Protein AF-A0A8S9YJF6-F1 (afdb_monomer_lite)

Sequence (287 aa):
MLTYANVHAGSKVLLIETCAGLLLGAVLERLGSASLGGSVIQFFHGTSPPRPEINPMAASAYDKQVSSVSLLDVVPLLTGQLILEDQSVNKLSTPIEVHGVKENDSLSHVVDATDIDLPCKVVTTEANQIAGNESDPKSHDTDEAVICARRAVRLARKRVGYEQLIGPNAVPADALIIATRFHPVDLTLLLMQFLPVGKPVVVYAQFLQPLVDLYNAIKQRGGVTHLRLTDSWFRTLQVLPNRTHPEVSMLASGGYLLTAYTVEPRPNSKQLLASGLISSTRPDNPQ

Structure (mmCIF, N/CA/C/O backbone):
data_AF-A0A8S9YJF6-F1
#
_entry.id   AF-A0A8S9YJF6-F1
#
loop_
_atom_site.group_PDB
_atom_site.id
_atom_site.type_symbol
_atom_site.label_atom_id
_atom_site.label_alt_id
_atom_site.label_comp_id
_atom_site.label_asym_id
_atom_site.label_entity_id
_atom_site.label_seq_id
_atom_site.pdbx_PDB_ins_code
_atom_site.Cartn_x
_atom_site.Cartn_y
_atom_site.Cartn_z
_atom_site.occupancy
_atom_site.B_iso_or_equiv
_atom_site.auth_seq_id
_atom_site.auth_comp_id
_atom_site.auth_asym_id
_atom_site.auth_atom_id
_atom_site.pdbx_PDB_model_num
ATOM 1 N N . MET A 1 1 ? 2.467 -1.654 -9.516 1.00 93.94 1 MET A N 1
ATOM 2 C CA . MET A 1 1 ? 2.108 -1.568 -8.083 1.00 93.94 1 MET A CA 1
ATOM 3 C C . MET A 1 1 ? 0.878 -0.687 -7.851 1.00 93.94 1 MET A C 1
ATOM 5 O O . MET A 1 1 ? -0.161 -1.246 -7.539 1.00 93.94 1 MET A O 1
ATOM 9 N N . LEU A 1 2 ? 0.939 0.634 -8.090 1.00 96.81 2 LEU A N 1
ATOM 10 C CA . LEU A 1 2 ? -0.180 1.568 -7.831 1.00 96.81 2 LEU A CA 1
ATOM 11 C C . LEU A 1 2 ? -1.506 1.180 -8.507 1.00 96.81 2 LEU A C 1
ATOM 13 O O . LEU A 1 2 ? -2.559 1.268 -7.889 1.00 96.81 2 LEU A O 1
ATOM 17 N N . THR A 1 3 ? -1.456 0.699 -9.754 1.00 96.69 3 THR A N 1
ATOM 18 C CA . THR A 1 3 ? -2.650 0.224 -10.473 1.00 96.69 3 THR A CA 1
ATOM 19 C C . THR A 1 3 ? -3.267 -1.016 -9.824 1.00 96.69 3 THR A C 1
ATOM 21 O O . THR A 1 3 ? -4.479 -1.082 -9.679 1.00 96.69 3 THR A O 1
ATOM 24 N N . TYR A 1 4 ? -2.451 -1.979 -9.377 1.00 97.50 4 TYR A N 1
ATOM 25 C CA . TYR A 1 4 ? -2.953 -3.165 -8.668 1.00 97.50 4 TYR A CA 1
ATOM 26 C C . TYR A 1 4 ? -3.555 -2.819 -7.304 1.00 97.50 4 TYR A C 1
ATOM 28 O O . TYR A 1 4 ? -4.475 -3.490 -6.857 1.00 97.50 4 TYR A O 1
ATOM 36 N N . ALA A 1 5 ? -3.054 -1.761 -6.666 1.00 97.81 5 ALA A N 1
ATOM 37 C CA . ALA A 1 5 ? -3.595 -1.229 -5.423 1.00 97.81 5 ALA A CA 1
ATOM 38 C C . ALA A 1 5 ? -4.807 -0.309 -5.647 1.00 97.81 5 ALA A C 1
ATOM 40 O O . ALA A 1 5 ? -5.326 0.236 -4.684 1.00 97.81 5 ALA A O 1
ATOM 41 N N . ASN A 1 6 ? -5.253 -0.119 -6.896 1.00 97.25 6 ASN A N 1
ATOM 42 C CA . ASN A 1 6 ? -6.346 0.784 -7.252 1.00 97.25 6 ASN A CA 1
ATOM 43 C C . ASN A 1 6 ? -6.188 2.195 -6.644 1.00 97.25 6 ASN A C 1
ATOM 45 O O . ASN A 1 6 ? -7.152 2.784 -6.166 1.00 97.25 6 ASN A O 1
ATOM 49 N N . VAL A 1 7 ? -4.967 2.741 -6.629 1.00 97.50 7 VAL A N 1
ATOM 50 C CA . VAL A 1 7 ? -4.742 4.096 -6.102 1.00 97.50 7 VAL A CA 1
ATOM 51 C C . VAL A 1 7 ? -5.325 5.117 -7.079 1.00 97.50 7 VAL A C 1
ATOM 53 O O . VAL A 1 7 ? -4.911 5.183 -8.243 1.00 97.50 7 VAL A O 1
ATOM 56 N N . HIS A 1 8 ? -6.260 5.925 -6.585 1.00 95.25 8 HIS A N 1
ATOM 57 C CA . HIS A 1 8 ? -6.931 7.002 -7.313 1.00 95.25 8 HIS A CA 1
ATOM 58 C C . HIS A 1 8 ? -7.177 8.213 -6.403 1.00 95.25 8 HIS A C 1
ATOM 60 O O . HIS A 1 8 ? -7.017 8.136 -5.183 1.00 95.25 8 HIS A O 1
ATOM 66 N N . ALA A 1 9 ? -7.594 9.337 -6.985 1.00 94.94 9 ALA A N 1
ATOM 67 C CA . ALA A 1 9 ? -7.956 10.524 -6.219 1.00 94.94 9 ALA A CA 1
ATOM 68 C C . ALA A 1 9 ? -9.026 10.217 -5.159 1.00 94.94 9 ALA A C 1
ATOM 70 O O . ALA A 1 9 ? -9.980 9.488 -5.433 1.00 94.94 9 ALA A O 1
ATOM 71 N N . GLY A 1 10 ? -8.849 10.750 -3.950 1.00 92.19 10 GLY A N 1
ATOM 72 C CA . GLY A 1 10 ? -9.752 10.499 -2.822 1.00 92.19 10 GLY A CA 1
ATOM 73 C C . GLY A 1 10 ? -9.552 9.163 -2.099 1.00 92.19 10 GLY A C 1
ATOM 74 O O . GLY A 1 10 ? -10.180 8.953 -1.069 1.00 92.19 10 GLY A O 1
ATOM 75 N N . SER A 1 11 ? -8.681 8.270 -2.590 1.00 95.50 11 SER A N 1
ATOM 76 C CA . SER A 1 11 ? -8.430 6.991 -1.910 1.00 95.50 11 SER A CA 1
ATOM 77 C C . SER A 1 11 ? -7.609 7.160 -0.630 1.00 95.50 11 SER A C 1
ATOM 79 O O . SER A 1 11 ? -6.762 8.055 -0.522 1.00 95.50 11 SER A O 1
ATOM 81 N N . LYS A 1 12 ? -7.847 6.273 0.340 1.00 97.25 12 LYS A N 1
ATOM 82 C CA . LYS A 1 12 ? -7.045 6.168 1.561 1.00 97.25 12 LYS A CA 1
ATOM 83 C C . LYS A 1 12 ? -6.130 4.953 1.514 1.00 97.25 12 LYS A C 1
ATOM 85 O O . LYS A 1 12 ? -6.594 3.816 1.494 1.00 97.25 12 LYS A O 1
ATOM 90 N N . VAL A 1 13 ? -4.820 5.174 1.530 1.00 98.25 13 VAL A N 1
ATOM 91 C CA . VAL A 1 13 ? -3.829 4.108 1.319 1.00 98.25 13 VAL A CA 1
ATOM 92 C C . VAL A 1 13 ? -3.060 3.816 2.604 1.00 98.25 13 VAL A C 1
ATOM 94 O O . VAL A 1 13 ? -2.480 4.713 3.211 1.00 98.25 13 VAL A O 1
ATOM 97 N N . LEU A 1 14 ? -3.010 2.547 3.005 1.00 98.44 14 LEU A N 1
ATOM 98 C CA . LEU A 1 14 ? -2.066 2.058 4.007 1.00 98.44 14 LEU A CA 1
ATOM 99 C C . LEU A 1 14 ? -0.744 1.762 3.310 1.00 98.44 14 LEU A C 1
ATOM 101 O O . LEU A 1 14 ? -0.694 0.934 2.398 1.00 98.44 14 LEU A O 1
ATOM 105 N N . LEU A 1 15 ? 0.324 2.430 3.728 1.00 97.44 15 LEU A N 1
ATOM 106 C CA . LEU A 1 15 ? 1.627 2.323 3.092 1.00 97.44 15 LEU A CA 1
ATOM 107 C C . LEU A 1 15 ? 2.697 1.994 4.120 1.00 97.44 15 LEU A C 1
ATOM 109 O O . LEU A 1 15 ? 2.840 2.680 5.126 1.00 97.44 15 LEU A O 1
ATOM 113 N N . ILE A 1 16 ? 3.519 1.003 3.810 1.00 96.38 16 ILE A N 1
ATOM 114 C CA . ILE A 1 16 ? 4.820 0.835 4.443 1.00 96.38 16 ILE A CA 1
ATOM 115 C C . ILE A 1 16 ? 5.886 0.688 3.370 1.00 96.38 16 ILE A C 1
ATOM 117 O O . ILE A 1 16 ? 5.761 -0.110 2.439 1.00 96.38 16 ILE A O 1
ATOM 121 N N . GLU A 1 17 ? 6.963 1.449 3.516 1.00 93.94 17 GLU A N 1
ATOM 122 C CA . GLU A 1 17 ? 8.087 1.378 2.600 1.00 93.94 17 GLU A CA 1
ATOM 123 C C . GLU A 1 17 ? 9.431 1.570 3.301 1.00 93.94 17 GLU A C 1
ATOM 125 O O . GLU A 1 17 ? 9.536 2.220 4.339 1.00 93.94 17 GLU A O 1
ATOM 130 N N . THR A 1 18 ? 10.480 1.042 2.677 1.00 93.69 18 THR A N 1
ATOM 131 C CA . THR A 1 18 ? 11.880 1.342 3.011 1.00 93.69 18 THR A CA 1
ATOM 132 C C . THR A 1 18 ? 12.622 1.937 1.807 1.00 93.69 18 THR A C 1
ATOM 134 O O . THR A 1 18 ? 13.829 1.747 1.660 1.00 93.69 18 THR A O 1
ATOM 137 N N . CYS A 1 19 ? 11.895 2.618 0.913 1.00 90.31 19 CYS A N 1
ATOM 138 C CA . CYS A 1 19 ? 12.395 3.188 -0.346 1.00 90.31 19 CYS A CA 1
ATOM 139 C C . CYS A 1 19 ? 12.642 4.704 -0.252 1.00 90.31 19 CYS A C 1
ATOM 141 O O . CYS A 1 19 ? 12.548 5.408 -1.253 1.00 90.31 19 CYS A O 1
ATOM 143 N N . ALA A 1 20 ? 12.940 5.206 0.953 1.00 88.25 20 ALA A N 1
ATOM 144 C CA . ALA A 1 20 ? 13.227 6.620 1.219 1.00 88.25 20 ALA A CA 1
ATOM 145 C C . ALA A 1 20 ? 12.131 7.593 0.737 1.00 88.25 20 ALA A C 1
ATOM 147 O O . ALA A 1 20 ? 12.420 8.724 0.362 1.00 88.25 20 ALA A O 1
ATOM 148 N N . GLY A 1 21 ? 10.866 7.159 0.753 1.00 88.12 21 GLY A N 1
ATOM 149 C CA . GLY A 1 21 ? 9.736 8.012 0.397 1.00 88.12 21 GLY A CA 1
ATOM 150 C C . GLY A 1 21 ? 9.395 8.043 -1.097 1.00 88.12 21 GLY A C 1
ATOM 151 O O . GLY A 1 21 ? 8.466 8.748 -1.488 1.00 88.12 21 GLY A O 1
ATOM 152 N N . LEU A 1 22 ? 10.114 7.292 -1.941 1.00 89.50 22 LEU A N 1
ATOM 153 C CA . LEU A 1 22 ? 9.838 7.217 -3.378 1.00 89.50 22 LEU A CA 1
ATOM 154 C C . LEU A 1 22 ? 8.420 6.702 -3.653 1.00 89.50 22 LEU A C 1
ATOM 156 O O . LEU A 1 22 ? 7.716 7.237 -4.511 1.00 89.50 22 LEU A O 1
ATOM 160 N N . LEU A 1 23 ? 7.989 5.668 -2.924 1.00 92.38 23 LEU A N 1
ATOM 161 C CA . LEU A 1 23 ? 6.667 5.091 -3.126 1.00 92.38 23 LEU A CA 1
ATOM 162 C C . LEU A 1 23 ? 5.579 6.001 -2.556 1.00 92.38 23 LEU A C 1
ATOM 164 O O . LEU A 1 23 ? 4.544 6.160 -3.197 1.00 92.38 23 LEU A O 1
ATOM 168 N N . LEU A 1 24 ? 5.824 6.649 -1.414 1.00 93.25 24 LEU A N 1
ATOM 169 C CA . LEU A 1 24 ? 4.931 7.667 -0.871 1.00 93.25 24 LEU A CA 1
ATOM 170 C C . LEU A 1 24 ? 4.744 8.829 -1.848 1.00 93.25 24 LEU A C 1
ATOM 172 O O . LEU A 1 24 ? 3.607 9.210 -2.105 1.00 93.25 24 LEU A O 1
ATOM 176 N N . GLY A 1 25 ? 5.825 9.347 -2.435 1.00 91.56 25 GLY A N 1
ATOM 177 C CA . GLY A 1 25 ? 5.755 10.384 -3.465 1.00 91.56 25 GLY A CA 1
ATOM 178 C C . GLY A 1 25 ? 4.887 9.953 -4.648 1.00 91.56 25 GLY A C 1
ATOM 179 O O . GLY A 1 25 ? 3.955 10.663 -5.015 1.00 91.56 25 GLY A O 1
ATOM 180 N N . ALA A 1 26 ? 5.105 8.743 -5.172 1.00 92.06 26 ALA A N 1
ATOM 181 C CA . ALA A 1 26 ? 4.314 8.205 -6.280 1.00 92.06 26 ALA A CA 1
ATOM 182 C C . ALA A 1 26 ? 2.828 7.984 -5.921 1.00 92.06 26 ALA A C 1
ATOM 184 O O . ALA A 1 26 ? 1.947 8.150 -6.769 1.00 92.06 26 ALA A O 1
ATOM 185 N N . VAL A 1 27 ? 2.526 7.610 -4.670 1.00 94.62 27 VAL A N 1
ATOM 186 C CA . VAL A 1 27 ? 1.146 7.530 -4.164 1.00 94.62 27 VAL A CA 1
ATOM 187 C C . VAL A 1 27 ? 0.530 8.926 -4.096 1.00 94.62 27 VAL A C 1
ATOM 189 O O . VAL A 1 27 ? -0.555 9.115 -4.636 1.00 94.62 27 VAL A O 1
ATOM 192 N N . LEU A 1 28 ? 1.213 9.907 -3.499 1.00 92.81 28 LEU A N 1
ATOM 193 C CA . LEU A 1 28 ? 0.723 11.286 -3.378 1.00 92.81 28 LEU A CA 1
ATOM 194 C C . LEU A 1 28 ? 0.466 11.925 -4.749 1.00 92.81 28 LEU A C 1
ATOM 196 O O . LEU A 1 28 ? -0.594 12.510 -4.959 1.00 92.81 28 LEU A O 1
ATOM 200 N N . GLU A 1 29 ? 1.370 11.735 -5.714 1.00 90.62 29 GLU A N 1
ATOM 201 C CA . GLU A 1 29 ? 1.161 12.175 -7.100 1.00 90.62 29 GLU A CA 1
ATOM 202 C C . GLU A 1 29 ? -0.111 11.572 -7.711 1.00 90.62 29 GLU A C 1
ATOM 204 O O . GLU A 1 29 ? -0.832 12.248 -8.445 1.00 90.62 29 GLU A O 1
ATOM 209 N N . ARG A 1 30 ? -0.427 10.310 -7.387 1.00 93.06 30 ARG A N 1
ATOM 210 C CA . ARG A 1 30 ? -1.640 9.637 -7.868 1.00 93.06 30 ARG A CA 1
ATOM 211 C C . ARG A 1 30 ? -2.910 10.069 -7.130 1.00 93.06 30 ARG A C 1
ATOM 213 O O . ARG A 1 30 ? -3.977 10.073 -7.744 1.00 93.06 30 ARG A O 1
ATOM 220 N N . LEU A 1 31 ? -2.815 10.404 -5.842 1.00 93.06 31 LEU A N 1
ATOM 221 C CA . LEU A 1 31 ? -3.931 10.939 -5.053 1.00 93.06 31 LEU A CA 1
ATOM 222 C C . LEU A 1 31 ? -4.326 12.349 -5.511 1.00 93.06 31 LEU A C 1
ATOM 224 O O . LEU A 1 31 ? -5.499 12.716 -5.420 1.00 93.06 31 LEU A O 1
ATOM 228 N N . GLY A 1 32 ? -3.365 13.118 -6.027 1.00 89.56 32 GLY A N 1
ATOM 229 C CA . GLY A 1 32 ? -3.579 14.486 -6.479 1.00 89.56 32 GLY A CA 1
ATOM 230 C C . GLY A 1 32 ? -3.790 15.457 -5.315 1.00 89.56 32 GLY A C 1
ATOM 231 O O . GLY A 1 32 ? -3.261 15.268 -4.223 1.00 89.56 32 GLY A O 1
ATOM 232 N N . SER A 1 33 ? -4.558 16.523 -5.556 1.00 88.62 33 SER A N 1
ATOM 233 C CA . SER A 1 33 ? -4.793 17.588 -4.570 1.00 88.62 33 SER A CA 1
ATOM 234 C C . SER A 1 33 ? -5.443 17.072 -3.282 1.00 88.62 33 SER A C 1
ATOM 236 O O . SER A 1 33 ? -6.427 16.329 -3.327 1.00 88.62 33 SER A O 1
ATOM 238 N N . ALA A 1 34 ? -4.983 17.583 -2.136 1.00 88.06 34 ALA A N 1
ATOM 239 C CA . ALA A 1 34 ? -5.580 17.333 -0.822 1.00 88.06 34 ALA A CA 1
ATOM 240 C C . ALA A 1 34 ? -7.081 17.669 -0.753 1.00 88.06 34 ALA A C 1
ATOM 242 O O . ALA A 1 34 ? -7.818 17.047 0.007 1.00 88.06 34 ALA A O 1
ATOM 243 N N . SER A 1 35 ? -7.565 18.595 -1.590 1.00 90.62 35 SER A N 1
ATOM 244 C CA . SER A 1 35 ? -8.989 18.950 -1.672 1.00 90.62 35 SER A CA 1
ATOM 245 C C . SER A 1 35 ? -9.895 17.796 -2.119 1.00 90.62 35 SER A C 1
ATOM 247 O O . SER A 1 35 ? -11.106 17.880 -1.952 1.00 90.62 35 SER A O 1
ATOM 249 N N . LEU A 1 36 ? -9.331 16.732 -2.700 1.00 90.81 36 LEU A N 1
ATOM 250 C CA . LEU A 1 36 ? -10.066 15.535 -3.118 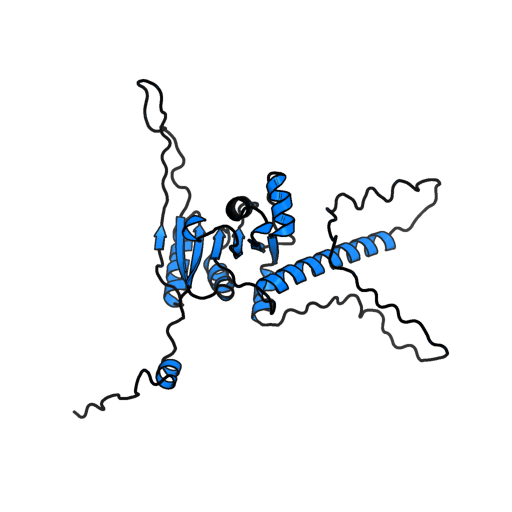1.00 90.81 36 LEU A CA 1
ATOM 251 C C . LEU A 1 36 ? -10.237 14.517 -1.977 1.00 90.81 36 LEU A C 1
ATOM 253 O O . LEU A 1 36 ? -10.864 13.484 -2.184 1.00 90.81 36 LEU A O 1
ATOM 257 N N . GLY A 1 37 ? -9.674 14.780 -0.790 1.00 91.38 37 GLY A N 1
ATOM 258 C CA . GLY A 1 37 ? -9.837 13.940 0.402 1.00 91.38 37 GLY A CA 1
ATOM 259 C C . GLY A 1 37 ? -8.958 12.684 0.450 1.00 91.38 37 GLY A C 1
ATOM 260 O O . GLY A 1 37 ? -9.102 11.875 1.363 1.00 91.38 37 GLY A O 1
ATOM 261 N N . GLY A 1 38 ? -8.041 12.505 -0.507 1.00 95.00 38 GLY A N 1
ATOM 262 C CA . GLY A 1 38 ? -7.116 11.368 -0.511 1.00 95.00 38 GLY A CA 1
ATOM 263 C C . GLY A 1 38 ? -6.089 11.480 0.613 1.00 95.00 38 GLY A C 1
ATOM 264 O O . GLY A 1 38 ? -5.579 12.572 0.867 1.00 95.00 38 GLY A O 1
ATOM 265 N N . SER A 1 39 ? -5.765 10.364 1.264 1.00 96.44 39 SER A N 1
ATOM 266 C CA . SER A 1 39 ? -4.832 10.334 2.399 1.00 96.44 39 SER A CA 1
ATOM 267 C C . SER A 1 39 ? -3.983 9.063 2.433 1.00 96.44 39 SER A C 1
ATOM 269 O O . SER A 1 39 ? -4.312 8.046 1.820 1.00 96.44 39 SER A O 1
ATOM 271 N N . VAL A 1 40 ? -2.867 9.114 3.159 1.00 96.81 40 VAL A N 1
ATOM 272 C CA . VAL A 1 40 ? -1.952 7.986 3.342 1.00 96.81 40 VAL A CA 1
ATOM 273 C C . VAL A 1 40 ? -1.669 7.790 4.825 1.00 96.81 40 VAL A C 1
ATOM 275 O O . VAL A 1 40 ? -1.241 8.721 5.507 1.00 96.81 40 VAL A O 1
ATOM 278 N N . ILE A 1 41 ? -1.850 6.563 5.314 1.00 97.25 41 ILE A N 1
ATOM 279 C CA . ILE A 1 41 ? -1.290 6.147 6.601 1.00 97.25 41 ILE A CA 1
ATOM 280 C C . ILE A 1 41 ? 0.070 5.516 6.333 1.00 97.25 41 ILE A C 1
ATOM 282 O O . ILE A 1 41 ? 0.154 4.405 5.806 1.00 97.25 41 ILE A O 1
ATOM 286 N N . GLN A 1 42 ? 1.135 6.234 6.676 1.00 96.00 42 GLN A N 1
ATOM 287 C CA . GLN A 1 42 ? 2.503 5.761 6.517 1.00 96.00 42 GLN A CA 1
ATOM 288 C C . GLN A 1 42 ? 2.947 5.030 7.785 1.00 96.00 42 GLN A C 1
ATOM 290 O O . GLN A 1 42 ? 3.235 5.652 8.811 1.00 96.00 42 GLN A O 1
ATOM 295 N N . PHE A 1 43 ? 3.065 3.710 7.706 1.00 96.31 43 PHE A N 1
ATOM 296 C CA . PHE A 1 43 ? 3.743 2.939 8.735 1.00 96.31 43 PHE A CA 1
ATOM 297 C C . PHE A 1 43 ? 5.253 3.074 8.567 1.00 96.31 43 PHE A C 1
ATOM 299 O O . PHE A 1 43 ? 5.782 2.956 7.460 1.00 96.31 43 PHE A O 1
ATOM 306 N N . PHE A 1 44 ? 5.960 3.306 9.667 1.00 94.06 44 PHE A N 1
ATOM 307 C CA . PHE A 1 44 ? 7.413 3.433 9.650 1.00 94.06 44 PHE A CA 1
ATOM 308 C C . PHE A 1 44 ? 8.061 2.663 10.796 1.00 94.06 44 PHE A C 1
ATOM 310 O O . PHE A 1 44 ? 7.456 2.404 11.836 1.00 94.06 44 PHE A O 1
ATOM 317 N N . HIS A 1 45 ? 9.324 2.306 10.594 1.00 91.69 45 HIS A N 1
ATOM 318 C CA . HIS A 1 45 ? 10.193 1.774 11.634 1.00 91.69 45 HIS A CA 1
ATOM 319 C C . HIS A 1 45 ? 11.199 2.850 12.060 1.00 91.69 45 HIS A C 1
ATOM 321 O O . HIS A 1 45 ? 11.596 3.692 11.256 1.00 91.69 45 HIS A O 1
ATOM 327 N N . GLY A 1 46 ? 11.649 2.801 13.313 1.00 88.00 46 GLY A N 1
ATOM 328 C CA . GLY A 1 46 ? 12.614 3.757 13.858 1.00 88.00 46 GLY A CA 1
ATOM 329 C C . GLY A 1 46 ? 11.964 4.936 14.583 1.00 88.00 46 GLY A C 1
ATOM 330 O O . GLY A 1 46 ? 10.826 4.861 15.039 1.00 88.00 46 GLY A O 1
ATOM 331 N N . THR A 1 47 ? 12.725 6.016 14.752 1.00 83.19 47 THR A N 1
ATOM 332 C CA . THR A 1 47 ? 12.353 7.152 15.613 1.00 83.19 47 THR A CA 1
ATOM 333 C C . THR A 1 47 ? 11.484 8.194 14.911 1.00 83.19 47 THR A C 1
ATOM 335 O O . THR A 1 47 ? 10.761 8.939 15.574 1.00 83.19 47 THR A O 1
ATOM 338 N N . SER A 1 48 ? 11.534 8.244 13.581 1.00 84.38 48 SER A N 1
ATOM 339 C CA . SER A 1 48 ? 10.791 9.193 12.753 1.00 84.38 48 SER A CA 1
ATOM 340 C C . SER A 1 48 ? 10.460 8.586 11.388 1.00 84.38 48 SER A C 1
ATOM 342 O O . SER A 1 48 ? 11.267 7.804 10.879 1.00 84.38 48 SER A O 1
ATOM 344 N N . PRO A 1 49 ? 9.333 8.970 10.761 1.00 85.19 49 PRO A N 1
ATOM 345 C CA . PRO A 1 49 ? 9.032 8.554 9.398 1.00 85.19 49 PRO A CA 1
ATOM 346 C C . PRO A 1 49 ? 10.109 9.065 8.428 1.00 85.19 49 PRO A C 1
ATOM 348 O O . PRO A 1 49 ? 10.609 10.184 8.607 1.00 85.19 49 PRO A O 1
ATOM 351 N N . PRO A 1 50 ? 10.479 8.276 7.403 1.00 77.69 50 PRO A N 1
ATOM 352 C CA . PRO A 1 50 ? 11.372 8.749 6.360 1.00 77.69 50 PRO A CA 1
ATOM 353 C C . PRO A 1 50 ? 10.684 9.896 5.619 1.00 77.69 50 PRO A C 1
ATOM 355 O O . PRO A 1 50 ? 9.585 9.730 5.089 1.00 77.69 50 PRO A O 1
ATOM 358 N N . ARG A 1 51 ? 11.331 11.064 5.604 1.00 71.31 51 ARG A N 1
ATOM 359 C CA . ARG A 1 51 ? 10.881 12.194 4.793 1.00 71.31 51 ARG A CA 1
ATOM 360 C C . ARG A 1 51 ? 11.329 11.944 3.359 1.00 71.31 51 ARG A C 1
ATOM 362 O O . ARG A 1 51 ? 12.536 11.802 3.159 1.00 71.31 51 ARG A O 1
ATOM 369 N N . PRO A 1 52 ? 10.413 11.882 2.384 1.00 67.19 52 PRO A N 1
ATOM 370 C CA . PRO A 1 52 ? 10.835 11.815 1.001 1.00 67.19 52 PRO A CA 1
ATOM 371 C C . PRO A 1 52 ? 11.579 13.107 0.656 1.00 67.19 52 PRO A C 1
ATOM 373 O O . PRO A 1 52 ? 11.219 14.190 1.125 1.00 67.19 52 PRO A O 1
ATOM 376 N N . GLU A 1 53 ? 12.607 13.012 -0.177 1.00 67.25 53 GLU A N 1
ATOM 377 C CA . GLU A 1 53 ? 13.104 14.176 -0.910 1.00 67.25 53 GLU A CA 1
ATOM 378 C C . GLU A 1 53 ? 12.083 14.479 -2.013 1.00 67.25 53 GLU A C 1
ATOM 380 O O . GLU A 1 53 ? 12.219 14.048 -3.155 1.00 67.25 53 GLU A O 1
ATOM 385 N N . ILE A 1 54 ? 10.975 15.124 -1.635 1.00 67.00 54 ILE A N 1
ATOM 386 C CA . ILE A 1 54 ? 9.872 15.434 -2.548 1.00 67.00 54 ILE A CA 1
ATOM 387 C C . ILE A 1 54 ? 10.065 16.806 -3.182 1.00 67.00 54 ILE A C 1
ATOM 389 O O . ILE A 1 54 ? 10.563 17.744 -2.558 1.00 67.00 54 ILE A O 1
ATOM 393 N N . ASN A 1 55 ? 9.596 16.936 -4.423 1.00 66.56 55 ASN A N 1
ATOM 394 C CA . ASN A 1 55 ? 9.361 18.229 -5.057 1.00 66.56 55 ASN A CA 1
ATOM 395 C C . ASN A 1 55 ? 8.534 19.130 -4.103 1.00 66.56 55 ASN A C 1
ATOM 397 O O . ASN A 1 55 ? 7.599 18.621 -3.476 1.00 66.56 55 ASN A O 1
ATOM 401 N N . PRO A 1 56 ? 8.821 20.445 -4.002 1.00 70.44 56 PRO A N 1
ATOM 402 C CA . PRO A 1 56 ? 8.056 21.397 -3.188 1.00 70.44 56 PRO A CA 1
ATOM 403 C C . PRO A 1 56 ? 6.528 21.257 -3.274 1.00 70.44 56 PRO A C 1
ATOM 405 O O . PRO A 1 56 ? 5.835 21.390 -2.267 1.00 70.44 56 PRO A O 1
ATOM 408 N N . MET A 1 57 ? 5.994 20.929 -4.455 1.00 65.44 57 MET A N 1
ATOM 409 C CA . MET A 1 57 ? 4.560 20.694 -4.641 1.00 65.44 57 MET A CA 1
ATOM 410 C C . MET A 1 57 ? 4.050 19.523 -3.786 1.00 65.44 57 MET A C 1
ATOM 412 O O . MET A 1 57 ? 3.031 19.640 -3.106 1.00 65.44 57 MET A O 1
ATOM 416 N N . ALA A 1 58 ? 4.788 18.416 -3.762 1.00 70.06 58 ALA A N 1
ATOM 417 C CA . ALA A 1 58 ? 4.436 17.227 -3.000 1.00 70.06 58 ALA A CA 1
ATOM 418 C C . ALA A 1 58 ? 4.739 17.368 -1.496 1.00 70.06 58 ALA A C 1
ATOM 420 O O . ALA A 1 58 ? 4.102 16.693 -0.691 1.00 70.06 58 ALA A O 1
ATOM 421 N N . ALA A 1 59 ? 5.628 18.284 -1.092 1.00 76.88 59 ALA A N 1
ATOM 422 C CA . ALA A 1 59 ? 5.825 18.620 0.321 1.00 76.88 59 ALA A CA 1
ATOM 423 C C . ALA A 1 59 ? 4.543 19.202 0.949 1.00 76.88 59 ALA A C 1
ATOM 425 O O . ALA A 1 59 ? 4.120 18.754 2.009 1.00 76.88 59 ALA A O 1
ATOM 426 N N . SER A 1 60 ? 3.857 20.112 0.246 1.00 79.56 60 SER A N 1
ATOM 427 C CA . SER A 1 60 ? 2.579 20.672 0.724 1.00 79.56 60 SER A CA 1
ATOM 428 C C . SER A 1 60 ? 1.452 19.632 0.824 1.00 79.56 60 SER A C 1
ATOM 430 O O . SER A 1 60 ? 0.571 19.733 1.678 1.00 79.56 60 SER A O 1
ATOM 432 N N . ALA A 1 61 ? 1.484 18.624 -0.053 1.00 83.44 61 ALA A N 1
ATOM 433 C CA . ALA A 1 61 ? 0.574 17.485 -0.026 1.00 83.44 61 ALA A CA 1
ATOM 434 C C . ALA A 1 61 ? 0.888 16.553 1.152 1.00 83.44 61 ALA A C 1
ATOM 436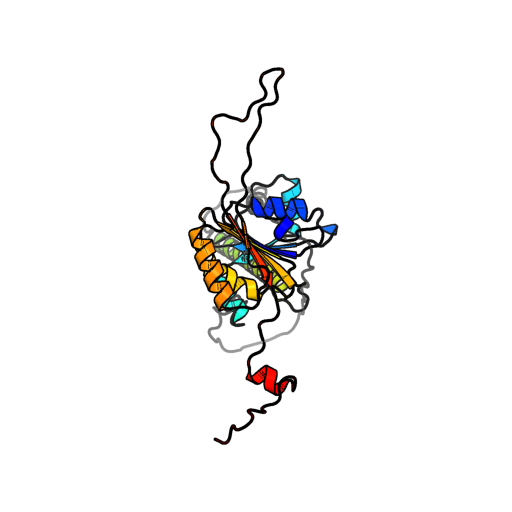 O O . ALA A 1 61 ? -0.030 16.088 1.825 1.00 83.44 61 ALA A O 1
ATOM 437 N N . TYR A 1 62 ? 2.175 16.328 1.437 1.00 86.12 62 TYR A N 1
ATOM 438 C CA . TYR A 1 62 ? 2.627 15.482 2.537 1.00 86.12 62 TYR A CA 1
ATOM 439 C C . TYR A 1 62 ? 2.034 15.935 3.874 1.00 86.12 62 TYR A C 1
ATOM 441 O O . TYR A 1 62 ? 1.392 15.135 4.550 1.00 86.12 62 TYR A O 1
ATOM 449 N N . ASP A 1 63 ? 2.170 17.218 4.216 1.00 86.19 63 ASP A N 1
ATOM 450 C CA . ASP A 1 63 ? 1.729 17.731 5.520 1.00 86.19 63 ASP A CA 1
ATOM 451 C C . ASP A 1 63 ? 0.206 17.631 5.721 1.00 86.19 63 ASP A C 1
ATOM 453 O O . ASP A 1 63 ? -0.269 17.479 6.845 1.00 86.19 63 ASP A O 1
ATOM 457 N N . LYS A 1 64 ? -0.571 17.657 4.631 1.00 89.88 64 LYS A N 1
ATOM 458 C CA . LYS A 1 64 ? -2.042 17.608 4.674 1.00 89.88 64 LYS A CA 1
ATOM 459 C C . LYS A 1 64 ? -2.619 16.201 4.554 1.00 89.88 64 LYS A C 1
ATOM 461 O O . LYS A 1 64 ? -3.699 15.942 5.074 1.00 89.88 64 LYS A O 1
ATOM 466 N N . GLN A 1 65 ? -1.953 15.314 3.818 1.00 93.25 65 GLN A N 1
ATOM 467 C CA . GLN A 1 65 ? -2.512 14.019 3.418 1.00 93.25 65 GLN A CA 1
ATOM 468 C C . GLN A 1 65 ? -1.843 12.835 4.114 1.00 93.25 65 GLN A C 1
ATOM 470 O O . GLN A 1 65 ? -2.402 11.738 4.087 1.00 93.25 65 GLN A O 1
ATOM 475 N N . VAL A 1 66 ? -0.667 13.014 4.725 1.00 94.12 66 VAL A N 1
ATOM 476 C CA . VAL A 1 66 ? 0.105 11.913 5.314 1.00 94.12 66 VAL A CA 1
ATOM 477 C C . VAL A 1 66 ? -0.001 11.929 6.828 1.00 94.12 66 VAL A C 1
ATOM 479 O O . VAL A 1 66 ? 0.370 12.884 7.500 1.00 94.12 66 VAL A O 1
ATOM 482 N N . SER A 1 67 ? -0.455 10.810 7.378 1.00 94.75 67 SER A N 1
ATOM 483 C CA . SER A 1 67 ? -0.429 10.541 8.810 1.00 94.75 67 SER A CA 1
ATOM 484 C C . SER A 1 67 ? 0.496 9.364 9.087 1.00 94.75 67 SER A C 1
ATOM 486 O O . SER A 1 67 ? 0.356 8.300 8.488 1.00 94.75 67 SER A O 1
ATOM 488 N N . SER A 1 68 ? 1.463 9.537 9.984 1.00 94.12 68 SER A N 1
ATOM 489 C CA . SER A 1 68 ? 2.477 8.511 10.245 1.00 94.12 68 SER A CA 1
ATOM 490 C C . SER A 1 68 ? 2.170 7.713 11.513 1.00 94.12 68 SER A C 1
ATOM 492 O O . SER A 1 68 ? 1.860 8.288 12.555 1.00 94.12 68 SER A O 1
ATOM 494 N N . VAL A 1 69 ? 2.335 6.392 11.450 1.00 95.25 69 VAL A N 1
ATOM 495 C CA . VAL A 1 69 ? 2.150 5.463 12.576 1.00 95.25 69 VAL A CA 1
ATOM 496 C C . VAL A 1 69 ? 3.412 4.617 12.738 1.00 95.25 69 VAL A C 1
ATOM 498 O O . VAL A 1 69 ? 3.900 4.022 11.779 1.00 95.25 69 VAL A O 1
ATOM 501 N N . SER A 1 70 ? 3.978 4.557 13.944 1.00 94.06 70 SER A N 1
ATOM 502 C CA . SER A 1 70 ? 5.128 3.678 14.184 1.00 94.06 70 SER A CA 1
ATOM 503 C C . SER A 1 70 ? 4.674 2.223 14.199 1.00 94.06 70 SER A C 1
ATOM 505 O O . SER A 1 70 ? 3.672 1.891 14.830 1.00 94.06 70 SER A O 1
ATOM 507 N N . LEU A 1 71 ? 5.448 1.332 13.580 1.00 93.25 71 LEU A N 1
ATOM 508 C CA . LEU A 1 71 ? 5.200 -0.109 13.645 1.00 93.25 71 LEU A CA 1
ATOM 509 C C . LEU A 1 71 ? 5.174 -0.651 15.080 1.00 93.25 71 LEU A C 1
ATOM 511 O O . LEU A 1 71 ? 4.437 -1.593 15.356 1.00 93.25 71 LEU A O 1
ATOM 515 N N . LEU A 1 72 ? 5.939 -0.046 15.996 1.00 91.62 72 LEU A N 1
ATOM 516 C CA . LEU A 1 72 ? 5.950 -0.438 17.411 1.00 91.62 72 LEU A CA 1
ATOM 517 C C . LEU A 1 72 ? 4.601 -0.202 18.093 1.00 91.62 72 LEU A C 1
ATOM 519 O O . LEU A 1 72 ? 4.257 -0.910 19.035 1.00 91.62 72 LEU A O 1
ATOM 523 N N . ASP A 1 73 ? 3.836 0.769 17.601 1.00 91.62 73 ASP A N 1
ATOM 524 C CA . ASP A 1 73 ? 2.545 1.132 18.168 1.00 91.62 73 ASP A CA 1
ATOM 525 C C . ASP A 1 73 ? 1.409 0.255 17.589 1.00 91.62 73 ASP A C 1
ATOM 527 O O . ASP A 1 73 ? 0.335 0.182 18.176 1.00 91.62 73 ASP A O 1
ATOM 531 N N . VAL A 1 74 ? 1.637 -0.489 16.493 1.00 92.31 74 VAL A N 1
ATOM 532 C CA . VAL A 1 74 ? 0.594 -1.276 15.800 1.00 92.31 74 VAL A CA 1
ATOM 533 C C . VAL A 1 74 ? 0.019 -2.407 16.655 1.00 92.31 74 VAL A C 1
ATOM 535 O O . VAL A 1 74 ? -1.198 -2.569 16.709 1.00 92.31 74 VAL A O 1
ATOM 538 N N . VAL A 1 75 ? 0.865 -3.199 17.320 1.00 91.00 75 VAL A N 1
ATOM 539 C CA . VAL A 1 75 ? 0.384 -4.292 18.183 1.00 91.00 75 VAL A CA 1
ATOM 540 C C . VAL A 1 75 ? -0.401 -3.741 19.386 1.00 91.00 75 VAL A C 1
ATOM 542 O O . VAL A 1 75 ? -1.536 -4.176 19.565 1.00 91.00 75 VAL A O 1
ATOM 545 N N . PRO A 1 7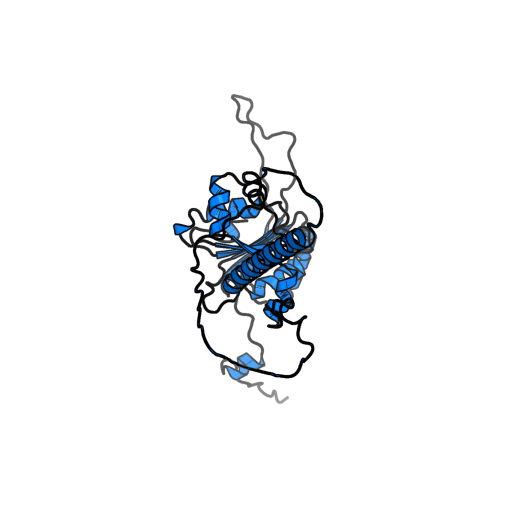6 ? 0.109 -2.751 20.151 1.00 91.06 76 PRO A N 1
ATOM 546 C CA . PRO A 1 76 ? -0.667 -2.086 21.202 1.00 91.06 76 PRO A CA 1
ATOM 547 C C . PRO A 1 76 ? -1.996 -1.481 20.728 1.00 91.06 76 PRO A C 1
ATOM 549 O O . PRO A 1 76 ? -2.977 -1.509 21.470 1.00 91.06 76 PRO A O 1
ATOM 552 N N . LEU A 1 77 ? -2.044 -0.938 19.505 1.00 88.50 77 LEU A N 1
ATOM 553 C CA . LEU A 1 77 ? -3.278 -0.417 18.909 1.00 88.50 77 LEU A CA 1
ATOM 554 C C . LEU A 1 77 ? -4.303 -1.531 18.674 1.00 88.50 77 LEU A C 1
ATOM 556 O O . LEU A 1 77 ? -5.471 -1.364 19.007 1.00 88.50 77 LEU A O 1
ATOM 560 N N . LEU A 1 78 ? -3.870 -2.677 18.143 1.00 88.31 78 LEU A N 1
ATOM 561 C CA . LEU A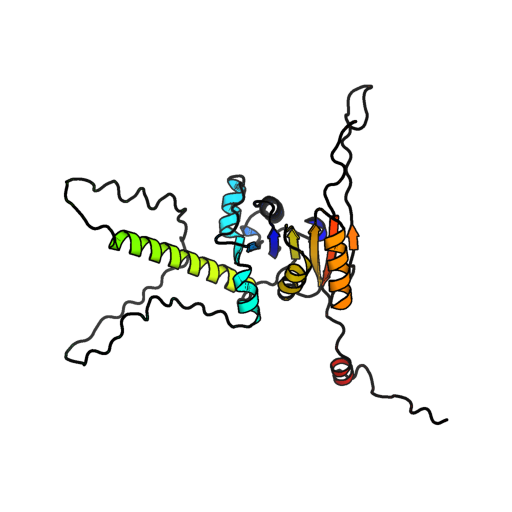 1 78 ? -4.748 -3.826 17.902 1.00 88.31 78 LEU A CA 1
ATOM 562 C C . LEU A 1 78 ? -5.240 -4.481 19.199 1.00 88.31 78 LEU A C 1
ATOM 564 O O . LEU A 1 78 ? -6.352 -5.000 19.232 1.00 88.31 78 LEU A O 1
ATOM 568 N N . THR A 1 79 ? -4.435 -4.460 20.266 1.00 88.19 79 THR A N 1
ATOM 569 C CA . THR A 1 79 ? -4.813 -5.024 21.573 1.00 88.19 79 THR A CA 1
ATOM 570 C C . THR A 1 79 ? -5.569 -4.041 22.469 1.00 88.19 79 THR A C 1
ATOM 572 O O . THR A 1 79 ? -6.000 -4.427 23.554 1.00 88.19 79 THR A O 1
ATOM 575 N N . GLY A 1 80 ? -5.727 -2.778 22.052 1.00 82.12 80 GLY A N 1
ATOM 576 C CA . GLY A 1 80 ? -6.342 -1.725 22.867 1.00 82.12 80 GLY A CA 1
ATOM 577 C C . GLY A 1 80 ? -5.517 -1.330 24.099 1.00 82.12 80 GLY A C 1
ATOM 578 O O . GLY A 1 80 ? -6.041 -0.710 25.017 1.00 82.12 80 GLY A O 1
ATOM 579 N N . GLN A 1 81 ? -4.232 -1.692 24.140 1.00 77.94 81 GLN A N 1
ATOM 580 C CA . GLN A 1 81 ? -3.331 -1.449 25.275 1.00 77.94 81 GLN A CA 1
ATOM 581 C C . GLN A 1 81 ? -2.557 -0.133 25.159 1.00 77.94 81 GLN A C 1
ATOM 583 O O . GLN A 1 81 ? -1.688 0.154 25.984 1.00 77.94 81 GLN A O 1
ATOM 588 N N . LEU A 1 82 ? -2.812 0.658 24.118 1.00 71.44 82 LEU A N 1
ATOM 589 C CA . LEU A 1 82 ? -2.061 1.878 23.896 1.00 71.44 82 LEU A CA 1
ATOM 590 C C . LEU A 1 82 ? -2.478 2.974 24.889 1.00 71.44 82 LEU A C 1
ATOM 592 O O . LEU A 1 82 ? -3.523 3.604 24.748 1.00 71.44 82 LEU A O 1
ATOM 596 N N . ILE A 1 83 ? -1.609 3.235 25.862 1.00 65.69 83 ILE A N 1
ATOM 597 C CA . ILE A 1 83 ? -1.761 4.335 26.814 1.00 65.69 83 ILE A CA 1
ATOM 598 C C . ILE A 1 83 ? -1.196 5.611 26.175 1.00 65.69 83 ILE A C 1
ATOM 600 O O . ILE A 1 83 ? 0.018 5.782 26.050 1.00 65.69 83 ILE A O 1
ATOM 604 N N . LEU A 1 84 ? -2.083 6.518 25.765 1.00 65.44 84 LEU A N 1
ATOM 605 C CA . LEU A 1 84 ? -1.748 7.878 25.327 1.00 65.44 84 LEU A CA 1
ATOM 606 C C . LEU A 1 84 ? -1.642 8.825 26.535 1.00 65.44 84 LEU A C 1
ATOM 608 O O . LEU A 1 84 ? -2.301 9.859 26.570 1.00 65.44 84 LEU A O 1
ATOM 612 N N . GLU A 1 85 ? -0.851 8.472 27.546 1.00 55.00 85 GLU A N 1
ATOM 613 C CA . GLU A 1 85 ? -0.665 9.329 28.723 1.00 55.00 85 GLU A CA 1
ATOM 614 C C . GLU A 1 85 ? 0.735 9.931 28.758 1.00 55.00 85 GLU A C 1
ATOM 616 O O . GLU A 1 85 ? 1.753 9.255 28.575 1.00 55.00 85 GLU A O 1
ATOM 621 N N . ASP A 1 86 ? 0.782 11.230 29.040 1.00 49.78 86 ASP A N 1
ATOM 622 C CA . ASP A 1 86 ? 2.020 11.932 29.328 1.00 49.78 86 ASP A CA 1
ATOM 623 C C . ASP A 1 86 ? 2.367 11.706 30.808 1.00 49.78 86 ASP A C 1
ATOM 625 O O . ASP A 1 86 ? 1.875 12.385 31.706 1.00 49.78 86 ASP A O 1
ATOM 629 N N . GLN A 1 87 ? 3.226 10.723 31.096 1.00 43.50 87 GLN A N 1
ATOM 630 C CA . GLN A 1 87 ? 3.698 10.462 32.468 1.00 43.50 87 GLN A CA 1
ATOM 631 C C . GLN A 1 87 ? 4.635 11.556 33.038 1.00 43.50 87 GLN A C 1
ATOM 633 O O . GLN A 1 87 ? 5.362 11.320 34.001 1.00 43.50 87 GLN A O 1
ATOM 638 N N . SER A 1 88 ? 4.649 12.758 32.463 1.00 46.16 88 SER A N 1
ATOM 639 C CA . SER A 1 88 ? 5.386 13.921 32.974 1.00 46.16 88 SER A CA 1
ATOM 640 C C . SER A 1 88 ? 4.602 14.739 34.006 1.00 46.16 88 SER A C 1
ATOM 642 O O . SER A 1 88 ? 5.217 15.542 34.698 1.00 46.16 88 SER A O 1
ATOM 644 N N . VAL A 1 89 ? 3.292 14.517 34.186 1.00 40.84 89 VAL A N 1
ATOM 645 C CA . VAL A 1 89 ? 2.489 15.279 35.171 1.00 40.84 89 VAL A CA 1
ATOM 646 C C . VAL A 1 89 ? 2.464 14.625 36.568 1.00 40.84 89 VAL A C 1
ATOM 648 O O . VAL A 1 89 ? 2.192 15.294 37.556 1.00 40.84 89 VAL A O 1
ATOM 651 N N . ASN A 1 90 ? 2.846 13.348 36.705 1.00 32.50 90 ASN A N 1
ATOM 652 C CA . ASN A 1 90 ? 2.749 12.602 37.977 1.00 32.50 90 ASN A CA 1
ATOM 653 C C . ASN A 1 90 ? 4.063 12.460 38.776 1.00 32.50 90 ASN A C 1
ATOM 655 O O . ASN A 1 90 ? 4.163 11.609 39.657 1.00 32.50 90 ASN A O 1
ATOM 659 N N . LYS A 1 91 ? 5.076 13.297 38.519 1.00 33.06 91 LYS A N 1
ATOM 660 C CA . LYS A 1 91 ? 6.298 13.368 39.348 1.00 33.06 91 LYS A CA 1
ATOM 661 C C . LYS A 1 91 ? 6.409 14.680 40.131 1.00 33.06 91 LYS A C 1
ATOM 663 O O . LYS A 1 91 ? 7.485 15.255 40.211 1.00 33.06 91 LYS A O 1
ATOM 668 N N . LEU A 1 92 ? 5.316 15.141 40.741 1.00 37.12 92 LEU A N 1
ATOM 669 C CA . LEU A 1 92 ? 5.397 16.062 41.880 1.00 37.12 92 LEU A CA 1
ATOM 670 C C . LEU A 1 92 ? 4.131 15.992 42.748 1.00 37.12 92 LEU A C 1
ATOM 672 O O . LEU A 1 92 ? 3.319 16.907 42.783 1.00 37.12 92 LEU A O 1
ATOM 676 N N . SER A 1 93 ? 3.944 14.882 43.455 1.00 30.02 93 SER A N 1
ATOM 677 C CA . SER A 1 93 ? 2.923 14.782 44.503 1.00 30.02 93 SER A CA 1
ATOM 678 C C . SER A 1 93 ? 3.434 13.932 45.663 1.00 30.02 93 SER A C 1
ATOM 680 O O . SER A 1 93 ? 2.961 12.836 45.945 1.00 30.02 93 SER A O 1
ATOM 682 N N . THR A 1 94 ? 4.434 14.461 46.367 1.00 25.34 94 THR A N 1
ATOM 683 C CA . THR A 1 94 ? 4.579 14.164 47.796 1.00 25.34 94 THR A CA 1
ATOM 684 C C . THR A 1 94 ? 3.499 14.951 48.548 1.00 25.34 94 THR A C 1
ATOM 686 O O . THR A 1 94 ? 3.370 16.152 48.301 1.00 25.34 94 THR A O 1
ATOM 689 N N . PRO A 1 95 ? 2.717 14.322 49.439 1.00 23.89 95 PRO A N 1
ATOM 690 C CA . PRO A 1 95 ? 1.637 14.993 50.150 1.00 23.89 95 PRO A CA 1
ATOM 691 C C . PRO A 1 95 ? 2.230 15.966 51.174 1.00 23.89 95 PRO A C 1
ATOM 693 O O . PRO A 1 95 ? 2.910 15.543 52.107 1.00 23.89 95 PRO A O 1
ATOM 696 N N . ILE A 1 96 ? 1.981 17.263 51.000 1.00 26.55 96 ILE A N 1
ATOM 697 C CA . ILE A 1 96 ? 2.173 18.258 52.057 1.00 26.55 96 ILE A CA 1
ATOM 698 C C . ILE A 1 96 ? 0.790 18.760 52.451 1.00 26.55 96 ILE A C 1
ATOM 700 O O . ILE A 1 96 ? -0.031 19.120 51.608 1.00 26.55 96 ILE A O 1
ATOM 704 N N . GLU A 1 97 ? 0.545 18.684 53.752 1.00 22.38 97 GLU A N 1
ATOM 705 C CA . GLU A 1 97 ? -0.709 18.978 54.419 1.00 22.38 97 GLU A CA 1
ATOM 706 C C . GLU A 1 97 ? -1.190 20.419 54.188 1.00 22.38 97 GLU A C 1
ATOM 708 O O . GLU A 1 97 ? -0.426 21.373 54.052 1.00 22.38 97 GLU A O 1
ATOM 713 N N . VAL A 1 98 ? -2.514 20.524 54.149 1.00 25.73 98 VAL A N 1
ATOM 714 C CA . VAL A 1 98 ? -3.355 21.705 53.953 1.00 25.73 98 VAL A CA 1
ATOM 715 C C . VAL A 1 98 ? -3.003 22.841 54.913 1.00 25.73 98 VAL A C 1
ATOM 717 O O . VAL A 1 98 ? -2.961 22.588 56.110 1.00 25.73 98 VAL A O 1
ATOM 720 N N . HIS A 1 99 ? -2.933 24.090 54.424 1.00 22.34 99 HIS A N 1
ATOM 721 C CA . HIS A 1 99 ? -3.474 25.283 55.105 1.00 22.34 99 HIS A CA 1
ATOM 722 C C . HIS A 1 99 ? -3.696 26.461 54.125 1.00 22.34 99 HIS A C 1
ATOM 724 O O . HIS A 1 99 ? -2.746 27.035 53.607 1.00 22.34 99 HIS A O 1
ATOM 730 N N . GLY A 1 100 ? -4.964 26.867 53.957 1.00 21.23 100 GLY A N 1
ATOM 731 C CA . GLY A 1 100 ? -5.354 28.286 53.916 1.00 21.23 100 GLY A CA 1
ATOM 732 C C . GLY A 1 100 ? -5.528 29.032 52.576 1.00 21.23 100 GLY A C 1
ATOM 733 O O . GLY A 1 100 ? -4.599 29.658 52.093 1.00 21.23 100 GLY A O 1
ATOM 734 N N . VAL A 1 101 ? -6.802 29.172 52.173 1.00 22.58 101 VAL A N 1
ATOM 735 C CA . VAL A 1 101 ? -7.460 30.414 51.684 1.00 22.58 101 VAL A CA 1
ATOM 736 C C . VAL A 1 101 ? -7.319 30.850 50.198 1.00 22.58 101 VAL A C 1
ATOM 738 O O . VAL A 1 101 ? -6.341 31.465 49.795 1.00 22.58 101 VAL A O 1
ATOM 741 N N . LYS A 1 102 ? -8.485 30.734 49.527 1.00 22.33 102 LYS A N 1
ATOM 742 C CA . LYS A 1 102 ? -9.168 31.592 48.521 1.00 22.33 102 LYS A CA 1
ATOM 743 C C . LYS A 1 102 ? -9.150 31.243 47.023 1.00 22.33 102 LYS A C 1
ATOM 745 O O . LYS A 1 102 ? -8.150 30.870 46.433 1.00 22.33 102 LYS A O 1
ATOM 750 N N . GLU A 1 103 ? -10.368 31.390 46.499 1.00 22.55 103 GLU A N 1
ATOM 751 C CA . GLU A 1 103 ? -10.951 31.052 45.202 1.00 22.55 103 GLU A CA 1
ATOM 752 C C . GLU A 1 103 ? -10.533 31.943 44.019 1.00 22.55 103 GLU A C 1
ATOM 754 O O . GLU A 1 103 ? -10.104 33.082 44.203 1.00 22.55 103 GLU A O 1
ATOM 759 N N . ASN A 1 104 ? -10.889 31.415 42.836 1.00 22.14 104 ASN A N 1
ATOM 760 C CA . ASN A 1 104 ? -11.037 32.009 41.498 1.00 22.14 104 ASN A CA 1
ATOM 761 C C . ASN A 1 104 ? -9.712 32.130 40.719 1.00 22.14 104 ASN A C 1
ATOM 763 O O . ASN A 1 104 ? -8.740 32.689 41.199 1.00 22.14 104 ASN A O 1
ATOM 767 N N . ASP A 1 105 ? -9.575 31.555 39.523 1.00 22.44 105 ASP A N 1
ATOM 768 C CA . ASP A 1 105 ? -10.421 31.852 38.374 1.00 22.44 105 ASP A CA 1
ATOM 769 C C . ASP A 1 105 ? -10.377 30.740 37.310 1.00 22.44 105 ASP A C 1
ATOM 771 O O . ASP A 1 105 ? -9.401 30.000 37.172 1.00 22.44 105 ASP A O 1
ATOM 775 N N . SER A 1 106 ? -11.459 30.636 36.547 1.00 29.09 106 SER A N 1
ATOM 776 C CA . SER A 1 106 ? -11.653 29.631 35.502 1.00 29.09 106 SER A CA 1
ATOM 777 C C . SER A 1 106 ? -11.084 30.153 34.186 1.00 29.09 106 SER A C 1
ATOM 779 O O . SER A 1 106 ? -11.627 31.102 33.631 1.00 29.09 106 SER A O 1
ATOM 781 N N . LEU A 1 107 ? -10.041 29.526 33.637 1.00 24.19 107 LEU A N 1
ATOM 782 C CA . LEU A 1 107 ? -9.576 29.812 32.273 1.00 24.19 107 LEU A CA 1
ATOM 783 C C . LEU A 1 107 ? -9.503 28.525 31.452 1.00 24.19 107 LEU A C 1
ATOM 785 O O . LEU A 1 107 ? -8.504 27.811 31.409 1.00 24.19 107 LEU A O 1
ATOM 789 N N . SER A 1 108 ? -10.618 28.244 30.784 1.00 24.59 108 SER A N 1
ATOM 790 C CA . SER A 1 108 ? -10.716 27.320 29.663 1.00 24.59 108 SER A CA 1
ATOM 791 C C . SER A 1 108 ? -9.904 27.859 28.482 1.00 24.59 108 SER A C 1
ATOM 793 O O . SER A 1 108 ? -10.367 28.761 27.784 1.00 24.59 108 SER A O 1
ATOM 795 N N . HIS A 1 109 ? -8.718 27.307 28.225 1.00 24.12 109 HIS A N 1
ATOM 796 C CA . HIS A 1 109 ? -8.026 27.543 26.959 1.00 24.12 109 HIS A CA 1
ATOM 797 C C . HIS A 1 109 ? -8.403 26.442 25.966 1.00 24.12 109 HIS A C 1
ATOM 799 O O . HIS A 1 109 ? -7.812 25.364 25.921 1.00 24.12 109 HIS A O 1
ATOM 805 N N . VAL A 1 110 ? -9.439 26.734 25.183 1.00 26.38 110 VAL A N 1
ATOM 806 C CA . VAL A 1 110 ? -9.682 26.086 23.895 1.00 26.38 110 VAL A CA 1
ATOM 807 C C . VAL A 1 110 ? -8.494 26.457 23.010 1.00 26.38 110 VAL A C 1
ATOM 809 O O . VAL A 1 110 ? -8.255 27.639 22.769 1.00 26.38 110 VAL A O 1
ATOM 812 N N . VAL A 1 111 ? -7.699 25.473 22.592 1.00 24.77 111 VAL A N 1
ATOM 813 C CA . VAL A 1 111 ? -6.677 25.688 21.563 1.00 24.77 111 VAL A CA 1
ATOM 814 C C . VAL A 1 111 ? -7.299 25.238 20.253 1.00 24.77 111 VAL A C 1
ATOM 816 O O . VAL A 1 111 ? -7.496 24.043 20.030 1.00 24.77 111 VAL A O 1
ATOM 819 N N . ASP A 1 112 ? -7.690 26.226 19.453 1.00 19.80 112 ASP A N 1
ATOM 820 C CA . ASP A 1 112 ? -8.250 26.040 18.122 1.00 19.80 112 ASP A CA 1
ATOM 821 C C . ASP A 1 112 ? -7.272 25.271 17.229 1.00 19.80 112 ASP A C 1
ATOM 823 O O . ASP A 1 112 ? -6.058 25.486 17.239 1.00 19.80 112 ASP A O 1
ATOM 827 N N . ALA A 1 113 ? -7.829 24.333 16.468 1.00 29.62 113 ALA A N 1
ATOM 828 C CA . ALA A 1 113 ? -7.117 23.389 15.622 1.00 29.62 113 ALA A CA 1
ATOM 829 C C . ALA A 1 113 ? -6.728 24.014 14.272 1.00 29.62 113 ALA A C 1
ATOM 831 O O . ALA A 1 113 ? -7.147 23.543 13.217 1.00 29.62 113 ALA A O 1
ATOM 832 N N . THR A 1 114 ? -5.920 25.068 14.299 1.00 26.39 114 THR A N 1
ATOM 833 C CA . THR A 1 114 ? -5.293 25.652 13.108 1.00 26.39 114 THR A CA 1
ATOM 834 C C . THR A 1 114 ? -3.900 26.146 13.487 1.00 26.39 114 THR A C 1
ATOM 836 O O . THR A 1 114 ? -3.765 26.902 14.440 1.00 26.39 114 THR A O 1
ATOM 839 N N . ASP A 1 115 ? -2.888 25.696 12.743 1.00 28.12 115 ASP A N 1
ATOM 840 C CA . ASP A 1 115 ? -1.465 26.074 12.827 1.00 28.12 115 ASP A CA 1
ATOM 841 C C . ASP A 1 115 ? -0.602 25.342 13.877 1.00 28.12 115 ASP A C 1
ATOM 843 O O . ASP A 1 115 ? -0.155 25.900 14.876 1.00 28.12 115 ASP A O 1
ATOM 847 N N . ILE A 1 116 ? -0.254 24.078 13.591 1.00 37.69 116 ILE A N 1
ATOM 848 C CA . ILE A 1 116 ? 0.930 23.417 14.181 1.00 37.69 116 ILE A CA 1
ATOM 849 C C . ILE A 1 116 ? 1.936 23.111 13.063 1.00 37.69 116 ILE A C 1
ATOM 851 O O . ILE A 1 116 ? 2.341 21.969 12.843 1.00 37.69 116 ILE A O 1
ATOM 855 N N . ASP A 1 117 ? 2.337 24.161 12.350 1.00 31.33 117 ASP A N 1
ATOM 856 C CA . ASP A 1 117 ? 3.469 24.137 11.429 1.00 31.33 117 ASP A CA 1
ATOM 857 C C . ASP A 1 117 ? 4.667 24.812 12.089 1.00 31.33 117 ASP A C 1
ATOM 859 O O . ASP A 1 117 ? 4.819 26.030 12.079 1.00 31.33 117 ASP A O 1
ATOM 863 N N . LEU A 1 118 ? 5.573 24.001 12.640 1.00 31.22 118 LEU A N 1
ATOM 864 C CA . LEU A 1 118 ? 6.951 24.443 12.798 1.00 31.22 118 LEU A CA 1
ATOM 865 C C . LEU A 1 118 ? 7.911 23.356 12.304 1.00 31.22 118 LEU A C 1
ATOM 867 O O . LEU A 1 118 ? 8.103 22.326 12.968 1.00 31.22 118 LEU A O 1
ATOM 871 N N . PRO A 1 119 ? 8.560 23.541 11.140 1.00 32.50 119 PRO A N 1
ATOM 872 C CA . PRO A 1 119 ? 9.768 22.796 10.846 1.00 32.50 119 PRO A CA 1
ATOM 873 C C . PRO A 1 119 ? 10.816 23.151 11.911 1.00 32.50 119 PRO A C 1
ATOM 875 O O . PRO A 1 119 ? 11.036 24.323 12.212 1.00 32.50 119 PRO A O 1
ATOM 878 N N . CYS A 1 120 ? 11.509 22.144 12.457 1.00 35.81 120 CYS A N 1
ATOM 879 C CA . CYS A 1 120 ? 12.565 22.277 13.480 1.00 35.81 120 CYS A CA 1
ATOM 880 C C . CYS A 1 120 ? 13.782 23.150 13.077 1.00 35.81 120 CYS A C 1
ATOM 882 O O . CYS A 1 120 ? 14.823 23.065 13.720 1.00 35.81 120 CYS A O 1
ATOM 884 N N . LYS A 1 121 ? 13.684 23.977 12.032 1.00 31.28 121 LYS A N 1
ATOM 885 C CA . LYS A 1 121 ? 14.663 25.010 11.680 1.00 31.28 121 LYS A CA 1
ATOM 886 C C . LYS A 1 121 ? 14.344 26.396 12.260 1.00 31.28 121 LYS A C 1
ATOM 888 O O . LYS A 1 121 ? 15.242 27.224 12.269 1.00 31.28 121 LYS A O 1
ATOM 893 N N . VAL A 1 122 ? 13.125 26.657 12.749 1.00 31.81 122 VAL A N 1
ATOM 894 C CA . VAL A 1 122 ? 12.714 28.024 13.158 1.00 31.81 122 VAL A CA 1
ATOM 895 C C . VAL A 1 122 ? 12.885 28.299 14.660 1.00 31.81 122 VAL A C 1
ATOM 897 O O . VAL A 1 122 ? 12.993 29.448 15.069 1.00 31.81 122 VAL A O 1
ATOM 900 N N . VAL A 1 123 ? 13.050 27.268 15.497 1.00 33.56 123 VAL A N 1
ATOM 901 C CA . VAL A 1 123 ? 13.253 27.461 16.953 1.00 33.56 123 VAL A CA 1
ATOM 902 C C . VAL A 1 123 ? 14.593 28.151 17.280 1.00 33.56 123 VAL A C 1
ATOM 904 O O . VAL A 1 123 ? 14.796 28.612 18.395 1.00 33.56 123 VAL A O 1
ATOM 907 N N . THR A 1 124 ? 15.509 28.290 16.317 1.00 31.39 124 THR A N 1
ATOM 908 C CA . THR A 1 124 ? 16.793 28.984 16.517 1.00 31.39 124 THR A CA 1
ATOM 909 C C . THR A 1 124 ? 16.807 30.453 16.085 1.00 31.39 124 THR A C 1
ATOM 911 O O . THR A 1 124 ? 17.811 31.117 16.321 1.00 31.39 124 THR A O 1
ATOM 914 N N . THR A 1 125 ? 15.758 30.992 15.450 1.00 28.70 125 THR A N 1
ATOM 915 C CA . THR A 1 125 ? 15.827 32.342 14.843 1.00 28.70 125 THR A CA 1
ATOM 916 C C . THR A 1 125 ? 15.047 33.441 15.559 1.00 28.70 125 THR A C 1
ATOM 918 O O . THR A 1 125 ? 15.319 34.608 15.299 1.00 28.70 125 THR A O 1
ATOM 921 N N . GLU A 1 126 ? 14.168 33.122 16.510 1.00 30.55 126 GLU A N 1
ATOM 922 C CA . GLU A 1 126 ? 13.420 34.152 17.262 1.00 30.55 126 GLU A CA 1
ATOM 923 C C . GLU A 1 126 ? 14.026 34.491 18.635 1.00 30.55 126 GLU A C 1
ATOM 925 O O . GLU A 1 126 ? 13.615 35.454 19.271 1.00 30.55 126 GLU A O 1
ATOM 930 N N . ALA A 1 127 ? 15.081 33.786 19.057 1.00 31.78 127 ALA A N 1
ATOM 931 C CA . ALA A 1 127 ? 15.843 34.122 20.267 1.00 31.78 127 ALA A CA 1
ATOM 932 C C . ALA A 1 127 ? 16.989 35.132 20.026 1.00 31.78 127 ALA A C 1
ATOM 934 O O . ALA A 1 127 ? 17.622 35.579 20.976 1.00 31.78 127 ALA A O 1
ATOM 935 N N . ASN A 1 128 ? 17.259 35.524 18.773 1.00 33.62 128 ASN A N 1
ATOM 936 C CA . ASN A 1 128 ? 18.440 36.323 18.406 1.00 33.62 128 ASN A CA 1
ATOM 937 C C . ASN A 1 128 ? 18.163 37.807 18.091 1.00 33.62 128 ASN A C 1
ATOM 939 O O . ASN A 1 128 ? 18.976 38.448 17.430 1.00 33.62 128 ASN A O 1
ATOM 943 N N . GLN A 1 129 ? 17.057 38.389 18.573 1.00 34.41 129 GLN A N 1
ATOM 944 C CA . GLN A 1 129 ? 16.823 39.845 18.465 1.00 34.41 129 GLN A CA 1
ATOM 945 C C . GLN A 1 129 ? 16.595 40.568 19.801 1.00 34.41 129 GLN A C 1
ATOM 947 O O . GLN A 1 129 ? 16.197 41.729 19.810 1.00 34.41 129 GLN A O 1
ATOM 952 N N . ILE A 1 130 ? 16.941 39.941 20.929 1.00 37.84 130 ILE A N 1
ATOM 953 C CA . ILE A 1 130 ? 17.131 40.643 22.210 1.00 37.84 130 ILE A CA 1
ATOM 954 C C . ILE A 1 130 ? 18.420 40.127 22.867 1.00 37.84 130 ILE A C 1
ATOM 956 O O . ILE A 1 130 ? 18.420 39.609 23.974 1.00 37.84 130 ILE A O 1
ATOM 960 N N . ALA A 1 131 ? 19.541 40.222 22.150 1.00 32.38 131 ALA A N 1
ATOM 961 C CA . ALA A 1 131 ? 20.874 40.009 22.713 1.00 32.38 131 ALA A CA 1
ATOM 962 C C . ALA A 1 131 ? 21.601 41.356 22.776 1.00 32.38 131 ALA A C 1
ATOM 964 O O . ALA A 1 131 ? 22.520 41.642 22.012 1.00 32.38 131 ALA A O 1
ATOM 965 N N . GLY A 1 132 ? 21.112 42.212 23.671 1.00 31.27 132 GLY A N 1
ATOM 966 C CA . GLY A 1 132 ? 21.852 43.345 24.200 1.00 31.27 132 GLY A CA 1
ATOM 967 C C . GLY A 1 132 ? 22.175 43.060 25.663 1.00 31.27 132 GLY A C 1
ATOM 968 O O . GLY A 1 132 ? 21.267 43.050 26.487 1.00 31.27 132 GLY A O 1
ATOM 969 N N . ASN A 1 133 ? 23.468 42.894 25.933 1.00 29.69 133 ASN A N 1
ATOM 970 C CA . ASN A 1 133 ? 24.158 42.847 27.227 1.00 29.69 133 ASN A CA 1
ATOM 971 C C . ASN A 1 133 ? 24.407 41.474 27.874 1.00 29.69 133 ASN A C 1
ATOM 973 O O . ASN A 1 133 ? 23.536 40.630 28.045 1.00 29.69 133 ASN A O 1
ATOM 977 N N . GLU A 1 134 ? 25.680 41.323 28.236 1.00 42.12 134 GLU A N 1
ATOM 978 C CA . GLU A 1 134 ? 26.346 40.214 28.906 1.00 42.12 134 GLU A CA 1
ATOM 979 C C . GLU A 1 134 ? 25.720 39.873 30.271 1.00 42.12 134 GLU A C 1
ATOM 981 O O . GLU A 1 134 ? 25.487 40.767 31.083 1.00 42.12 134 GLU A O 1
ATOM 986 N N . SER A 1 135 ? 25.499 38.580 30.549 1.00 35.81 135 SER A N 1
ATOM 987 C CA . SER A 1 135 ? 25.774 37.915 31.846 1.00 35.81 135 SER A CA 1
ATOM 988 C C . SER A 1 135 ? 25.282 36.452 31.879 1.00 35.81 135 SER A C 1
ATOM 990 O O . SER A 1 135 ? 24.088 36.200 31.919 1.00 35.81 135 SER A O 1
ATOM 992 N N . ASP A 1 136 ? 26.242 35.519 31.873 1.00 43.25 136 ASP A N 1
ATOM 993 C CA . ASP A 1 136 ? 26.433 34.368 32.792 1.00 43.25 136 ASP A CA 1
ATOM 994 C C . ASP A 1 136 ? 25.263 33.364 33.109 1.00 43.25 136 ASP A C 1
ATOM 996 O O . ASP A 1 136 ? 24.183 33.446 32.537 1.00 43.25 136 ASP A O 1
ATOM 1000 N N . PRO A 1 137 ? 25.464 32.264 33.876 1.00 52.03 137 PRO A N 1
ATOM 1001 C CA . PRO A 1 137 ? 25.310 30.893 33.380 1.00 52.03 137 PRO A CA 1
ATOM 1002 C C . PRO A 1 137 ? 24.114 30.130 33.994 1.00 52.03 137 PRO A C 1
ATOM 1004 O O . PRO A 1 137 ? 23.959 30.130 35.213 1.00 52.03 137 PRO A O 1
ATOM 1007 N N . LYS A 1 138 ? 23.311 29.425 33.171 1.00 46.34 138 LYS A N 1
ATOM 1008 C CA . LYS A 1 138 ? 22.469 28.228 33.480 1.00 46.34 138 LYS A CA 1
ATOM 1009 C C . LYS A 1 138 ? 21.382 28.056 32.403 1.00 46.34 138 LYS A C 1
ATOM 1011 O O . LYS A 1 138 ? 20.330 28.673 32.489 1.00 46.34 138 LYS A O 1
ATOM 1016 N N . SER A 1 139 ? 21.598 27.186 31.417 1.00 53.44 139 SER A N 1
ATOM 1017 C CA . SER A 1 139 ? 20.603 26.892 30.364 1.00 53.44 139 SER A CA 1
ATOM 1018 C C . SER A 1 139 ? 19.955 25.501 30.482 1.00 53.44 139 SER A C 1
ATOM 1020 O O . SER A 1 139 ? 19.430 24.984 29.502 1.00 53.44 139 SER A O 1
ATOM 1022 N N . HIS A 1 140 ? 19.970 24.868 31.663 1.00 56.12 140 HIS A N 1
ATOM 1023 C CA . HIS A 1 140 ? 19.338 23.548 31.838 1.00 56.12 140 HIS A CA 1
ATOM 1024 C C . HIS A 1 140 ? 17.804 23.621 31.700 1.00 56.12 140 HIS A C 1
ATOM 1026 O O . HIS A 1 140 ? 17.186 22.726 31.128 1.00 56.12 140 HIS A O 1
ATOM 1032 N N . ASP A 1 141 ? 17.185 24.715 32.157 1.00 59.31 141 ASP A N 1
ATOM 1033 C CA . ASP A 1 141 ? 15.727 24.895 32.088 1.00 59.31 141 ASP A CA 1
ATOM 1034 C C . ASP A 1 141 ? 15.239 25.149 30.655 1.00 59.31 141 ASP A C 1
ATOM 1036 O O . ASP A 1 141 ? 14.167 24.683 30.263 1.00 59.31 141 ASP A O 1
ATOM 1040 N N . THR A 1 142 ? 16.045 25.832 29.834 1.00 67.00 142 THR A N 1
ATOM 1041 C CA . THR A 1 142 ? 15.734 26.038 28.413 1.00 67.00 142 THR A CA 1
ATOM 1042 C C . THR A 1 142 ? 15.852 24.741 27.615 1.00 67.00 142 THR A C 1
ATOM 1044 O O . THR A 1 142 ? 15.042 24.503 26.720 1.00 67.00 142 THR A O 1
ATOM 1047 N N . ASP A 1 143 ? 16.796 23.864 27.967 1.00 74.44 143 ASP A N 1
ATOM 1048 C CA . ASP A 1 143 ? 16.973 22.572 27.298 1.00 74.44 143 ASP A CA 1
ATOM 1049 C C . ASP A 1 143 ? 15.831 21.595 27.633 1.00 74.44 143 ASP A C 1
ATOM 1051 O O . ASP A 1 143 ? 15.280 20.951 26.733 1.00 74.44 143 ASP A O 1
ATOM 1055 N N . GLU A 1 144 ? 15.395 21.545 28.897 1.00 81.50 144 GLU A N 1
ATOM 1056 C CA . GLU A 1 144 ? 14.247 20.734 29.332 1.00 81.50 144 GLU A CA 1
ATOM 1057 C C . GLU A 1 144 ? 12.926 21.202 28.705 1.00 81.50 144 GLU A C 1
ATOM 1059 O O . GLU A 1 144 ? 12.129 20.384 28.227 1.00 81.50 144 GLU A O 1
ATOM 1064 N N . ALA A 1 145 ? 12.709 22.518 28.610 1.00 83.19 145 ALA A N 1
ATOM 1065 C CA . ALA A 1 145 ? 11.537 23.079 27.940 1.00 83.19 145 ALA A CA 1
ATOM 1066 C C . ALA A 1 145 ? 11.487 22.689 26.450 1.00 83.19 145 ALA A C 1
ATOM 1068 O O . ALA A 1 145 ? 10.436 22.285 25.939 1.00 83.19 145 ALA A O 1
ATOM 1069 N N . VAL A 1 146 ? 12.630 22.726 25.752 1.00 85.75 146 VAL A N 1
ATOM 1070 C CA . VAL A 1 146 ? 12.736 22.306 24.343 1.00 85.75 146 VAL A CA 1
ATOM 1071 C C . VAL A 1 146 ? 12.461 20.807 24.181 1.00 85.75 146 VAL A C 1
ATOM 1073 O O . VAL A 1 146 ? 11.792 20.396 23.224 1.00 85.75 146 VAL A O 1
ATOM 1076 N N . ILE A 1 147 ? 12.940 19.968 25.102 1.00 84.81 147 ILE A N 1
ATOM 1077 C CA . ILE A 1 147 ? 12.677 18.521 25.093 1.00 84.81 147 ILE A CA 1
ATOM 1078 C C . ILE A 1 147 ? 11.185 18.240 25.313 1.00 84.81 147 ILE A C 1
ATOM 1080 O O . ILE A 1 147 ? 10.595 17.455 24.558 1.00 84.81 147 ILE A O 1
ATOM 1084 N N . CYS A 1 148 ? 10.562 18.913 26.285 1.00 86.12 148 CYS A N 1
ATOM 1085 C CA . CYS A 1 148 ? 9.130 18.814 26.565 1.00 86.12 148 CYS A CA 1
ATOM 1086 C C . CYS A 1 148 ? 8.286 19.223 25.352 1.00 86.12 148 CYS A C 1
ATOM 1088 O O . CYS A 1 148 ? 7.420 18.458 24.923 1.00 86.12 148 CYS A O 1
ATOM 1090 N N . ALA A 1 149 ? 8.599 20.356 24.716 1.00 87.75 149 ALA A N 1
ATOM 1091 C CA . ALA A 1 149 ? 7.900 20.814 23.516 1.00 87.75 149 ALA A CA 1
ATOM 1092 C C . ALA A 1 149 ? 8.006 19.800 22.361 1.00 87.75 149 ALA A C 1
ATOM 1094 O O . ALA A 1 149 ? 7.007 19.424 21.743 1.00 87.75 149 ALA A O 1
ATOM 1095 N N . ARG A 1 150 ? 9.208 19.261 22.102 1.00 84.38 150 ARG A N 1
ATOM 1096 C CA . ARG A 1 150 ? 9.414 18.216 21.077 1.00 84.38 150 ARG A CA 1
ATOM 1097 C C . ARG A 1 150 ? 8.632 16.940 21.384 1.00 84.38 150 ARG A C 1
ATOM 1099 O O . ARG A 1 150 ? 8.186 16.254 20.460 1.00 84.38 150 ARG A O 1
ATOM 1106 N N . ARG A 1 151 ? 8.497 16.584 22.664 1.00 85.62 151 ARG A N 1
ATOM 1107 C CA . ARG A 1 151 ? 7.711 15.429 23.108 1.00 85.62 151 ARG A CA 1
ATOM 1108 C C . ARG A 1 151 ? 6.219 15.649 22.886 1.00 85.62 151 ARG A C 1
ATOM 1110 O O . ARG A 1 151 ? 5.596 14.764 22.302 1.00 85.62 151 ARG A O 1
ATOM 1117 N N . ALA A 1 152 ? 5.697 16.820 23.243 1.00 87.94 152 ALA A N 1
ATOM 1118 C CA . ALA A 1 152 ? 4.302 17.185 23.020 1.00 87.94 152 ALA A CA 1
ATOM 1119 C C . ALA A 1 152 ? 3.933 17.130 21.527 1.00 87.94 152 ALA A C 1
ATOM 1121 O O . ALA A 1 152 ? 2.970 16.462 21.155 1.00 87.94 152 ALA A O 1
ATOM 1122 N N . VAL A 1 153 ? 4.763 17.706 20.646 1.00 87.19 153 VAL A N 1
ATOM 1123 C CA . VAL A 1 153 ? 4.551 17.649 19.184 1.00 87.19 153 VAL A CA 1
ATOM 1124 C C . VAL A 1 153 ? 4.540 16.207 18.668 1.00 87.19 153 VAL A C 1
ATOM 1126 O O . VAL A 1 153 ? 3.716 15.838 17.829 1.00 87.19 153 VAL A O 1
ATOM 1129 N N . ARG A 1 154 ? 5.443 15.356 19.166 1.00 85.12 154 ARG A N 1
ATOM 1130 C CA . ARG A 1 154 ? 5.495 13.941 18.771 1.00 85.12 154 ARG A CA 1
ATOM 1131 C C . ARG A 1 154 ? 4.246 13.185 19.214 1.00 85.12 154 ARG A C 1
ATOM 1133 O O . ARG A 1 154 ? 3.734 12.376 18.445 1.00 85.12 154 ARG A O 1
ATOM 1140 N N . LEU A 1 155 ? 3.774 13.440 20.431 1.00 86.75 155 LEU A N 1
ATOM 1141 C CA . LEU A 1 155 ? 2.567 12.821 20.970 1.00 86.75 155 LEU A CA 1
ATOM 1142 C C . LEU A 1 155 ? 1.320 13.273 20.197 1.00 86.75 155 LEU A C 1
ATOM 1144 O O . LEU A 1 155 ? 0.512 12.429 19.816 1.00 86.75 155 LEU A O 1
ATOM 1148 N N . ALA A 1 156 ? 1.216 14.565 19.876 1.00 88.44 156 ALA A N 1
ATOM 1149 C CA . ALA A 1 156 ? 0.137 15.109 19.053 1.00 88.44 156 ALA A CA 1
ATOM 1150 C C . ALA A 1 156 ? 0.094 14.451 17.663 1.00 88.44 156 ALA A C 1
ATOM 1152 O O . ALA A 1 156 ? -0.954 13.973 17.235 1.00 88.44 156 ALA A O 1
ATOM 1153 N N . ARG A 1 157 ? 1.246 14.316 16.987 1.00 87.25 157 ARG A N 1
ATOM 1154 C CA . ARG A 1 157 ? 1.331 13.624 15.686 1.00 87.25 157 ARG A CA 1
ATOM 1155 C C . ARG A 1 157 ? 0.933 12.152 15.766 1.00 87.25 157 ARG A C 1
ATOM 1157 O O . ARG A 1 157 ? 0.231 11.667 14.883 1.00 87.25 157 ARG A O 1
ATOM 1164 N N . LYS A 1 158 ? 1.359 11.448 16.822 1.00 88.31 158 LYS A N 1
ATOM 1165 C CA . LYS A 1 158 ? 0.942 10.059 17.073 1.00 88.31 158 LYS A CA 1
ATOM 1166 C C . LYS A 1 158 ? -0.577 9.960 17.198 1.00 88.31 158 LYS A C 1
ATOM 1168 O O . LYS A 1 158 ? -1.184 9.122 16.542 1.00 88.31 158 LYS A O 1
ATOM 1173 N N . ARG A 1 159 ? -1.184 10.850 17.989 1.00 90.06 159 ARG A N 1
ATOM 1174 C CA . ARG A 1 159 ? -2.633 10.895 18.197 1.00 90.06 159 ARG A CA 1
ATOM 1175 C C . ARG A 1 159 ? -3.396 11.079 16.884 1.00 90.06 159 ARG A C 1
ATOM 1177 O O . ARG A 1 159 ? -4.290 10.286 16.614 1.00 90.06 159 ARG A O 1
ATOM 1184 N N . VAL A 1 160 ? -2.983 12.033 16.044 1.00 91.94 160 VAL A N 1
ATOM 1185 C CA . VAL A 1 160 ? -3.583 12.244 14.713 1.00 91.94 160 VAL A CA 1
ATOM 1186 C C . VAL A 1 160 ? -3.504 10.970 13.868 1.00 91.94 160 VAL A C 1
ATOM 1188 O O . VAL A 1 160 ? -4.506 10.549 13.296 1.00 91.94 160 VAL A O 1
ATOM 1191 N N . GLY A 1 161 ? -2.345 10.303 13.834 1.00 92.12 161 GLY A N 1
ATOM 1192 C CA . GLY A 1 161 ? -2.187 9.047 13.098 1.00 92.12 161 GLY A CA 1
ATOM 1193 C C . GLY A 1 161 ? -3.143 7.944 13.549 1.00 92.12 161 GLY A C 1
ATOM 1194 O O . GLY A 1 161 ? -3.674 7.211 12.716 1.00 92.12 161 GLY A O 1
ATOM 1195 N N . TYR A 1 162 ? -3.413 7.847 14.849 1.00 92.12 162 TYR A N 1
ATOM 1196 C CA . TYR A 1 162 ? -4.311 6.830 15.398 1.00 92.12 162 TYR A CA 1
ATOM 1197 C C . TYR A 1 162 ? -5.778 7.166 15.182 1.00 92.12 162 TYR A C 1
ATOM 1199 O O . TYR A 1 162 ? -6.545 6.291 14.792 1.00 92.12 162 TYR A O 1
ATOM 1207 N N . GLU A 1 163 ? -6.159 8.427 15.384 1.00 92.69 163 GLU A N 1
ATOM 1208 C CA . GLU A 1 163 ? -7.509 8.908 15.090 1.00 92.69 163 GLU A CA 1
ATOM 1209 C C . GLU A 1 163 ? -7.844 8.693 13.611 1.00 92.69 163 GLU A C 1
ATOM 1211 O O . GLU A 1 163 ? -8.945 8.257 13.285 1.00 92.69 163 GLU A O 1
ATOM 1216 N N . GLN A 1 164 ? -6.870 8.890 12.720 1.00 93.88 164 GLN A N 1
ATOM 1217 C CA . GLN A 1 164 ? -7.032 8.577 11.307 1.00 93.88 164 GLN A CA 1
ATOM 1218 C C . GLN A 1 164 ? -7.048 7.069 11.030 1.00 93.88 164 GLN A C 1
ATOM 1220 O O . GLN A 1 164 ? -7.778 6.649 10.141 1.00 93.88 164 GLN A O 1
ATOM 1225 N N . LEU A 1 165 ? -6.283 6.229 11.730 1.00 94.88 165 LEU A N 1
ATOM 1226 C CA . LEU A 1 165 ? -6.234 4.788 11.439 1.00 94.88 165 LEU A CA 1
ATOM 1227 C C . LEU A 1 165 ? -7.428 4.003 12.013 1.00 94.88 165 LEU A C 1
ATOM 1229 O O . LEU A 1 165 ? -8.009 3.192 11.297 1.00 94.88 165 LEU A O 1
ATOM 1233 N N . ILE A 1 166 ? -7.770 4.222 13.286 1.00 92.88 166 ILE A N 1
ATOM 1234 C CA . ILE A 1 166 ? -8.769 3.441 14.042 1.00 92.88 166 ILE A CA 1
ATOM 1235 C C . ILE A 1 166 ? -9.812 4.299 14.775 1.00 92.88 166 ILE A C 1
ATOM 1237 O O . ILE A 1 166 ? -10.624 3.760 15.525 1.00 92.88 166 ILE A O 1
ATOM 1241 N N . GLY A 1 167 ? -9.776 5.626 14.631 1.00 90.44 167 GLY A N 1
ATOM 1242 C CA . GLY A 1 167 ? -10.716 6.510 15.318 1.00 90.44 167 GLY A CA 1
ATOM 1243 C C . GLY A 1 167 ? -12.180 6.254 14.929 1.00 90.44 167 GLY A C 1
ATOM 1244 O O . GLY A 1 167 ? -12.458 5.687 13.874 1.00 90.44 167 GLY A O 1
ATOM 1245 N N . PRO A 1 168 ? -13.148 6.717 15.739 1.00 89.75 168 PRO A N 1
ATOM 1246 C CA . PRO A 1 168 ? -14.574 6.471 15.495 1.00 89.75 168 PRO A CA 1
ATOM 1247 C C . PRO A 1 168 ? -15.070 7.055 14.163 1.00 89.75 168 PRO A C 1
ATOM 1249 O O . PRO A 1 168 ? -15.978 6.505 13.549 1.00 89.75 168 PRO A O 1
ATOM 1252 N N . ASN A 1 169 ? -14.443 8.140 13.699 1.00 90.31 169 ASN A N 1
ATOM 1253 C CA . ASN A 1 169 ? -14.740 8.797 12.424 1.00 90.31 169 ASN A CA 1
ATOM 1254 C C . ASN A 1 169 ? -13.712 8.449 11.331 1.00 90.31 169 ASN A C 1
ATOM 1256 O O . ASN A 1 169 ? -13.637 9.135 10.310 1.00 90.31 169 ASN A O 1
ATOM 1260 N N . ALA A 1 170 ? -12.874 7.428 11.546 1.00 92.56 170 ALA A N 1
ATOM 1261 C CA . ALA A 1 170 ? -11.854 7.042 10.586 1.00 92.56 170 ALA A CA 1
ATOM 1262 C C . ALA A 1 170 ? -12.499 6.485 9.315 1.00 92.56 170 ALA A C 1
ATOM 1264 O O . ALA A 1 170 ? -13.215 5.484 9.334 1.00 92.56 170 ALA A O 1
ATOM 1265 N N . VAL A 1 171 ? -12.185 7.107 8.179 1.00 93.69 171 VAL A N 1
ATOM 1266 C CA . VAL A 1 171 ? -12.524 6.545 6.869 1.00 93.69 171 VAL A CA 1
ATOM 1267 C C . VAL A 1 171 ? -11.756 5.227 6.696 1.00 93.69 171 VAL A C 1
ATOM 1269 O O . VAL A 1 171 ? -10.548 5.206 6.966 1.00 93.69 171 VAL A O 1
ATOM 1272 N N . PRO A 1 172 ? -12.402 4.132 6.266 1.00 95.81 172 PRO A N 1
ATOM 1273 C CA . PRO A 1 172 ? -11.722 2.864 6.038 1.00 95.81 172 PRO A CA 1
ATOM 1274 C C . PRO A 1 172 ? -10.680 2.980 4.922 1.00 95.81 172 PRO A C 1
ATOM 1276 O O . PRO A 1 172 ? -10.841 3.752 3.980 1.00 95.81 172 PRO A O 1
ATOM 1279 N N . ALA A 1 173 ? -9.6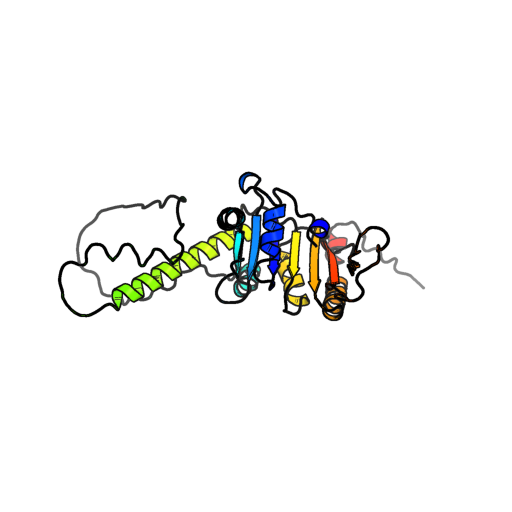12 2.192 5.013 1.00 97.25 173 ALA A N 1
ATOM 1280 C CA . ALA A 1 173 ? -8.601 2.162 3.967 1.00 97.25 173 ALA A CA 1
ATOM 1281 C C . ALA A 1 173 ? -9.100 1.466 2.691 1.00 97.25 173 ALA A C 1
ATOM 1283 O O . ALA A 1 173 ? -9.847 0.486 2.736 1.00 97.25 173 ALA A O 1
ATOM 1284 N N . ASP A 1 174 ? -8.624 1.943 1.546 1.00 97.88 174 ASP A N 1
ATOM 1285 C CA . ASP A 1 174 ? -8.927 1.396 0.229 1.00 97.88 174 ASP A CA 1
ATOM 1286 C C . ASP A 1 174 ? -7.879 0.409 -0.267 1.00 97.88 174 ASP A C 1
ATOM 1288 O O . ASP A 1 174 ? -8.203 -0.445 -1.084 1.00 97.88 174 ASP A O 1
ATOM 1292 N N . ALA A 1 175 ? -6.636 0.504 0.206 1.00 98.31 175 ALA A N 1
ATOM 1293 C CA . ALA A 1 175 ? -5.559 -0.366 -0.246 1.00 98.31 175 ALA A CA 1
ATOM 1294 C C . ALA A 1 175 ? -4.458 -0.523 0.801 1.00 98.31 175 ALA A C 1
ATOM 1296 O O . ALA A 1 175 ? -4.209 0.388 1.591 1.00 98.31 175 ALA A O 1
ATOM 1297 N N . LEU A 1 176 ? -3.756 -1.657 0.747 1.00 98.62 176 LEU A N 1
ATOM 1298 C CA . LEU A 1 176 ? -2.520 -1.898 1.489 1.00 98.62 176 LEU A CA 1
ATOM 1299 C C . LEU A 1 176 ? -1.355 -2.100 0.521 1.00 98.62 176 LEU A C 1
ATOM 1301 O O . LEU A 1 176 ? -1.387 -2.986 -0.335 1.00 98.62 176 LEU A O 1
ATOM 1305 N N . ILE A 1 177 ? -0.316 -1.287 0.682 1.00 98.56 177 ILE A N 1
ATOM 1306 C CA . ILE A 1 177 ? 0.889 -1.282 -0.141 1.00 98.56 177 ILE A CA 1
ATOM 1307 C C . ILE A 1 177 ? 2.103 -1.509 0.764 1.00 98.56 177 ILE A C 1
ATOM 1309 O O . ILE A 1 177 ? 2.337 -0.755 1.707 1.00 98.56 177 ILE A O 1
ATOM 1313 N N . ILE A 1 178 ? 2.891 -2.543 0.466 1.00 98.31 178 ILE A N 1
ATOM 1314 C CA . ILE A 1 178 ? 4.064 -2.938 1.259 1.00 98.31 178 ILE A CA 1
ATOM 1315 C C . ILE A 1 178 ? 5.279 -3.043 0.337 1.00 98.31 178 ILE A C 1
ATOM 1317 O O . ILE A 1 178 ? 5.274 -3.825 -0.609 1.00 98.31 178 ILE A O 1
ATOM 1321 N N . ALA A 1 179 ? 6.330 -2.275 0.617 1.00 97.00 179 ALA A N 1
ATOM 1322 C CA . ALA A 1 179 ? 7.611 -2.335 -0.089 1.00 97.00 179 ALA A CA 1
ATOM 1323 C C . ALA A 1 179 ? 8.776 -2.193 0.902 1.00 97.00 179 ALA A C 1
ATOM 1325 O O . ALA A 1 179 ? 9.380 -1.129 1.045 1.00 97.00 179 ALA A O 1
ATOM 1326 N N . THR A 1 180 ? 9.079 -3.267 1.629 1.00 94.94 180 THR A N 1
ATOM 1327 C CA . THR A 1 180 ? 10.028 -3.234 2.750 1.00 94.94 180 THR A CA 1
ATOM 1328 C C . THR A 1 180 ? 11.221 -4.151 2.545 1.00 94.94 180 THR A C 1
ATOM 1330 O O . THR A 1 180 ? 11.109 -5.198 1.919 1.00 94.94 180 THR A O 1
ATOM 1333 N N . ARG A 1 181 ? 12.352 -3.802 3.164 1.00 93.44 181 ARG A N 1
ATOM 1334 C CA . ARG A 1 181 ? 13.511 -4.698 3.325 1.00 93.44 181 ARG A CA 1
ATOM 1335 C C . ARG A 1 181 ? 13.310 -5.769 4.404 1.00 93.44 181 ARG A C 1
ATOM 1337 O O . ARG A 1 181 ? 14.088 -6.713 4.464 1.00 93.44 181 ARG A O 1
ATOM 1344 N N . PHE A 1 182 ? 12.300 -5.619 5.261 1.00 94.56 182 PHE A N 1
ATOM 1345 C CA . PHE A 1 182 ? 11.915 -6.646 6.229 1.00 94.56 182 PHE A CA 1
ATOM 1346 C C . PHE A 1 182 ? 11.226 -7.824 5.545 1.00 94.56 182 PHE A C 1
ATOM 1348 O O . PHE A 1 182 ? 10.697 -7.693 4.440 1.00 94.56 182 PHE A O 1
ATOM 1355 N N . HIS A 1 183 ? 11.182 -8.955 6.245 1.00 95.88 183 HIS A N 1
ATOM 1356 C CA . HIS A 1 183 ? 10.397 -10.097 5.809 1.00 95.88 183 HIS A CA 1
ATOM 1357 C C . HIS A 1 183 ? 8.901 -9.722 5.761 1.00 95.88 183 HIS A C 1
ATOM 1359 O O . HIS A 1 183 ? 8.364 -9.237 6.761 1.00 95.88 183 HIS A O 1
ATOM 1365 N N . PRO A 1 184 ? 8.211 -9.900 4.619 1.00 96.50 184 PRO A N 1
ATOM 1366 C CA . PRO A 1 184 ? 6.907 -9.279 4.412 1.00 96.50 184 PRO A CA 1
ATOM 1367 C C . PRO A 1 184 ? 5.758 -10.013 5.110 1.00 96.50 184 PRO A C 1
ATOM 1369 O O . PRO A 1 184 ? 4.672 -9.448 5.208 1.00 96.50 184 PRO A O 1
ATOM 1372 N N . VAL A 1 185 ? 5.961 -11.246 5.591 1.00 97.25 185 VAL A N 1
ATOM 1373 C CA . VAL A 1 185 ? 4.896 -12.086 6.169 1.00 97.25 185 VAL A CA 1
ATOM 1374 C C . VAL A 1 185 ? 4.214 -11.413 7.350 1.00 97.25 185 VAL A C 1
ATOM 1376 O O . VAL A 1 185 ? 3.030 -11.092 7.260 1.00 97.25 185 VAL A O 1
ATOM 1379 N N . ASP A 1 186 ? 4.955 -11.127 8.416 1.00 94.19 186 ASP A N 1
ATOM 1380 C CA . ASP A 1 186 ? 4.364 -10.630 9.661 1.00 94.19 186 ASP A CA 1
ATOM 1381 C C . ASP A 1 186 ? 3.717 -9.258 9.469 1.00 94.19 186 ASP A C 1
ATOM 1383 O O . ASP A 1 186 ? 2.597 -9.024 9.917 1.00 94.19 186 ASP A O 1
ATOM 1387 N N . LEU A 1 187 ? 4.381 -8.374 8.718 1.00 95.44 187 LEU A N 1
ATOM 1388 C CA . LEU A 1 187 ? 3.869 -7.042 8.400 1.00 95.44 187 LEU A CA 1
ATOM 1389 C C . LEU A 1 187 ? 2.575 -7.112 7.592 1.00 95.44 187 LEU A C 1
ATOM 1391 O O . LEU A 1 187 ? 1.623 -6.400 7.897 1.00 95.44 187 LEU A O 1
ATOM 1395 N N . THR A 1 188 ? 2.515 -7.984 6.583 1.00 96.88 188 THR A N 1
ATOM 1396 C CA . THR A 1 188 ? 1.313 -8.121 5.756 1.00 96.88 188 THR A CA 1
ATOM 1397 C C . THR A 1 188 ? 0.154 -8.653 6.586 1.00 96.88 188 THR A C 1
ATOM 1399 O O . THR A 1 188 ? -0.919 -8.056 6.578 1.00 96.88 188 THR A O 1
ATOM 1402 N N . LEU A 1 189 ? 0.367 -9.724 7.355 1.00 95.06 189 LEU A N 1
ATOM 1403 C CA . LEU A 1 189 ? -0.684 -10.317 8.183 1.00 95.06 189 LEU A CA 1
ATOM 1404 C C . LEU A 1 189 ? -1.183 -9.353 9.267 1.00 95.06 189 LEU A C 1
ATOM 1406 O O . LEU A 1 189 ? -2.387 -9.289 9.519 1.00 95.06 189 LEU A O 1
ATOM 1410 N N . LEU A 1 190 ? -0.271 -8.583 9.868 1.00 95.12 190 LEU A N 1
ATOM 1411 C CA . LEU A 1 190 ? -0.589 -7.593 10.889 1.00 95.12 190 LEU A CA 1
ATOM 1412 C C . LEU A 1 190 ? -1.404 -6.435 10.304 1.00 95.12 190 LEU A C 1
ATOM 1414 O O . LEU A 1 190 ? -2.486 -6.137 10.806 1.00 95.12 190 LEU A O 1
ATOM 1418 N N . LEU A 1 191 ? -0.914 -5.813 9.227 1.00 96.50 191 LEU A N 1
ATOM 1419 C CA . LEU A 1 191 ? -1.515 -4.612 8.640 1.00 96.50 191 LEU A CA 1
ATOM 1420 C C . LEU A 1 191 ? -2.808 -4.899 7.869 1.00 96.50 191 LEU A C 1
ATOM 1422 O O . LEU A 1 191 ? -3.670 -4.027 7.783 1.00 96.50 191 LEU A O 1
ATOM 1426 N N . MET A 1 192 ? -2.995 -6.124 7.367 1.00 94.94 192 MET A N 1
ATOM 1427 C CA . MET A 1 192 ? -4.259 -6.556 6.758 1.00 94.94 192 MET A CA 1
ATOM 1428 C C . MET A 1 192 ? -5.456 -6.451 7.711 1.00 94.94 192 MET A C 1
ATOM 1430 O O . MET A 1 192 ? -6.585 -6.391 7.237 1.00 94.94 192 MET A O 1
ATOM 1434 N N . GLN A 1 193 ? -5.243 -6.417 9.031 1.00 93.44 193 GLN A N 1
ATOM 1435 C CA . GLN A 1 193 ? -6.325 -6.252 10.010 1.00 93.44 193 GLN A CA 1
ATOM 1436 C C . GLN A 1 193 ? -6.987 -4.870 9.948 1.00 93.44 193 GLN A C 1
ATOM 1438 O O . GLN A 1 193 ? -8.141 -4.739 10.342 1.00 93.44 193 GLN A O 1
ATOM 1443 N N . PHE A 1 194 ? -6.293 -3.856 9.422 1.00 95.19 194 PHE A N 1
ATOM 1444 C CA . PHE A 1 194 ? -6.854 -2.517 9.216 1.00 95.19 194 PHE A CA 1
ATOM 1445 C C . PHE A 1 194 ? -7.529 -2.351 7.851 1.00 95.19 194 PHE A C 1
ATOM 1447 O O . PHE A 1 194 ? -8.069 -1.285 7.556 1.00 95.19 194 PHE A O 1
ATOM 1454 N N . LEU A 1 195 ? -7.469 -3.375 6.993 1.00 96.00 195 LEU A N 1
ATOM 1455 C CA . LEU A 1 195 ? -8.008 -3.311 5.645 1.00 96.00 195 LEU A CA 1
ATOM 1456 C C . LEU A 1 195 ? -9.388 -3.998 5.589 1.00 96.00 195 LEU A C 1
ATOM 1458 O O . LEU A 1 195 ? -9.487 -5.186 5.907 1.00 96.00 195 LEU A O 1
ATOM 1462 N N . PRO A 1 196 ? -10.455 -3.297 5.159 1.00 95.19 196 PRO A N 1
ATOM 1463 C CA . PRO A 1 196 ? -11.771 -3.897 4.956 1.00 95.19 196 PRO A CA 1
ATOM 1464 C C . PRO A 1 196 ? -11.756 -5.017 3.913 1.00 95.19 196 PRO A C 1
ATOM 1466 O O . PRO A 1 196 ? -10.811 -5.156 3.136 1.00 95.19 196 PRO A O 1
ATOM 1469 N N . VAL A 1 197 ? -12.848 -5.781 3.840 1.00 95.56 197 VAL A N 1
ATOM 1470 C CA . VAL A 1 197 ? -13.077 -6.762 2.767 1.00 95.56 197 VAL A CA 1
ATOM 1471 C C . VAL A 1 197 ? -13.242 -6.076 1.401 1.00 95.56 197 VAL A C 1
ATOM 1473 O O . VAL A 1 197 ? -13.720 -4.948 1.307 1.00 95.56 197 VAL A O 1
ATOM 1476 N N . GLY A 1 198 ? -12.853 -6.762 0.327 1.00 96.31 198 GLY A N 1
ATOM 1477 C CA . GLY A 1 198 ? -12.949 -6.283 -1.055 1.00 96.31 198 GLY A CA 1
ATOM 1478 C C . GLY A 1 198 ? -11.833 -5.329 -1.487 1.00 96.31 198 GLY A C 1
ATOM 1479 O O . GLY A 1 198 ? -11.905 -4.767 -2.579 1.00 96.31 198 GLY A O 1
ATOM 1480 N N . LYS A 1 199 ? -10.804 -5.127 -0.661 1.00 97.81 199 LYS A N 1
ATOM 1481 C CA . LYS A 1 199 ? -9.735 -4.154 -0.905 1.00 97.81 199 LYS A CA 1
ATOM 1482 C C . LYS A 1 199 ? -8.433 -4.834 -1.349 1.00 97.81 199 LYS A C 1
ATOM 1484 O O . LYS A 1 199 ? -8.115 -5.924 -0.863 1.00 97.81 199 LYS A O 1
ATOM 1489 N N . PRO A 1 200 ? -7.670 -4.230 -2.276 1.00 98.19 200 PRO A N 1
ATOM 1490 C CA . PRO A 1 200 ? -6.415 -4.791 -2.750 1.00 98.19 200 PRO A CA 1
ATOM 1491 C C . PRO A 1 200 ? -5.287 -4.721 -1.712 1.00 98.19 200 PRO A C 1
ATOM 1493 O O . PRO A 1 200 ? -5.079 -3.714 -1.032 1.00 98.19 200 PRO A O 1
ATOM 1496 N N . VAL A 1 201 ? -4.496 -5.789 -1.677 1.00 98.31 201 VAL A N 1
ATOM 1497 C CA . VAL A 1 201 ? -3.206 -5.887 -0.992 1.00 98.31 201 VAL A CA 1
ATOM 1498 C C . VAL A 1 201 ? -2.134 -6.080 -2.057 1.00 98.31 201 VAL A C 1
ATOM 1500 O O . VAL A 1 201 ? -2.241 -6.979 -2.893 1.00 98.31 201 VAL A O 1
ATOM 1503 N N . VAL A 1 202 ? -1.099 -5.243 -2.035 1.00 98.50 202 VAL A N 1
ATOM 1504 C CA . VAL A 1 202 ? 0.020 -5.305 -2.977 1.00 98.50 202 VAL A CA 1
ATOM 1505 C C . VAL A 1 202 ? 1.335 -5.269 -2.216 1.00 98.50 202 VAL A C 1
ATOM 1507 O O . VAL A 1 202 ? 1.660 -4.282 -1.558 1.00 98.50 202 VAL A O 1
ATOM 1510 N N . VAL A 1 203 ? 2.115 -6.335 -2.351 1.00 98.44 203 VAL A N 1
ATOM 1511 C CA . VAL A 1 203 ? 3.407 -6.491 -1.684 1.00 98.44 203 VAL A CA 1
ATOM 1512 C C . VAL A 1 203 ? 4.506 -6.618 -2.724 1.00 98.44 203 VAL A C 1
ATOM 1514 O O . VAL A 1 203 ? 4.427 -7.453 -3.621 1.00 98.44 203 VAL A O 1
ATOM 1517 N N . TYR A 1 204 ? 5.529 -5.784 -2.601 1.00 97.94 204 TYR A N 1
ATOM 1518 C CA . TYR A 1 204 ? 6.733 -5.818 -3.415 1.00 97.94 204 TYR A CA 1
ATOM 1519 C C . TYR A 1 204 ? 7.884 -6.473 -2.654 1.00 97.94 204 TYR A C 1
ATOM 1521 O O . TYR A 1 204 ? 8.099 -6.186 -1.475 1.00 97.94 204 TYR A O 1
ATOM 1529 N N . ALA A 1 205 ? 8.667 -7.289 -3.358 1.00 96.81 205 ALA A N 1
ATOM 1530 C CA . ALA A 1 205 ? 9.976 -7.728 -2.897 1.00 96.81 205 ALA A CA 1
ATOM 1531 C C . ALA A 1 205 ? 10.952 -7.833 -4.072 1.00 96.81 205 ALA A C 1
ATOM 1533 O O . ALA A 1 205 ? 10.581 -8.205 -5.184 1.00 96.81 205 ALA A O 1
ATOM 1534 N N . GLN A 1 206 ? 12.228 -7.555 -3.807 1.00 94.50 206 GLN A N 1
ATOM 1535 C CA . GLN A 1 206 ? 13.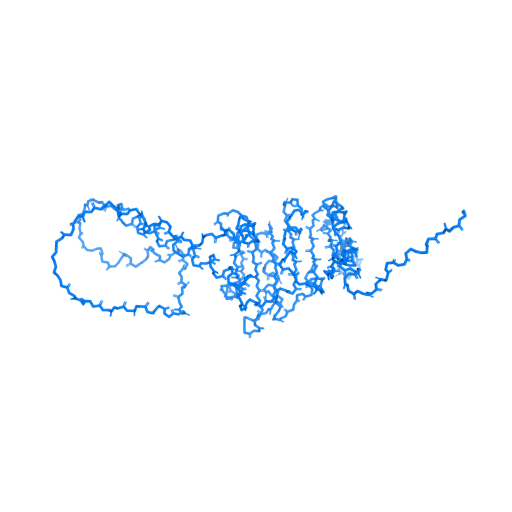287 -7.702 -4.808 1.00 94.50 206 GLN A CA 1
ATOM 1536 C C . GLN A 1 206 ? 13.492 -9.168 -5.227 1.00 94.50 206 GLN A C 1
ATOM 1538 O O . GLN A 1 206 ? 13.817 -9.447 -6.377 1.00 94.50 206 GLN A O 1
ATOM 1543 N N . PHE A 1 207 ? 13.291 -10.103 -4.297 1.00 94.88 207 PHE A N 1
ATOM 1544 C CA . PHE A 1 207 ? 13.467 -11.538 -4.511 1.00 94.88 207 PHE A CA 1
ATOM 1545 C C . PHE A 1 207 ? 12.118 -12.255 -4.472 1.00 94.88 207 PHE A C 1
ATOM 1547 O O . PHE A 1 207 ? 11.196 -11.818 -3.783 1.00 94.88 207 PHE A O 1
ATOM 1554 N N . LEU A 1 208 ? 12.007 -13.373 -5.190 1.00 94.88 208 LEU A N 1
ATOM 1555 C CA . LEU A 1 208 ? 10.764 -14.140 -5.278 1.00 94.88 208 LEU A CA 1
ATOM 1556 C C . LEU A 1 208 ? 10.471 -14.918 -3.985 1.00 94.88 208 LEU A C 1
ATOM 1558 O O . LEU A 1 208 ? 9.316 -15.029 -3.584 1.00 94.88 208 LEU A O 1
ATOM 1562 N N . GLN A 1 209 ? 11.507 -15.429 -3.315 1.00 96.94 209 GLN A N 1
ATOM 1563 C CA . GLN A 1 209 ? 11.392 -16.324 -2.159 1.00 96.94 209 GLN A CA 1
ATOM 1564 C C . GLN A 1 209 ? 10.546 -15.729 -1.012 1.00 96.94 209 GLN A C 1
ATOM 1566 O O . GLN A 1 209 ? 9.583 -16.387 -0.621 1.00 96.94 209 GLN A O 1
ATOM 1571 N N . PRO A 1 210 ? 10.762 -14.474 -0.553 1.00 97.31 210 PRO A N 1
ATOM 1572 C CA . PRO A 1 210 ? 9.920 -13.876 0.491 1.00 97.31 210 PRO A CA 1
ATOM 1573 C C . PRO A 1 210 ? 8.436 -13.772 0.109 1.00 97.31 210 PRO A C 1
ATOM 1575 O O . PRO A 1 210 ? 7.561 -13.825 0.973 1.00 97.31 210 PRO A O 1
ATOM 1578 N N . LEU A 1 211 ? 8.128 -13.618 -1.185 1.00 97.75 211 LEU A N 1
ATOM 1579 C CA . LEU A 1 211 ? 6.743 -13.576 -1.656 1.00 97.75 211 LEU A CA 1
ATOM 1580 C C . LEU A 1 211 ? 6.124 -14.967 -1.772 1.00 97.75 211 LEU A C 1
ATOM 1582 O O . LEU A 1 211 ? 4.909 -15.083 -1.645 1.00 97.75 211 LEU A O 1
ATOM 1586 N N . VAL A 1 212 ? 6.923 -16.012 -1.993 1.00 98.06 212 VAL A N 1
ATOM 1587 C CA . VAL A 1 212 ? 6.457 -17.407 -1.943 1.00 98.06 212 VAL A CA 1
ATOM 1588 C C . VAL A 1 212 ? 6.101 -17.792 -0.508 1.00 98.06 212 VAL A C 1
ATOM 1590 O O . VAL A 1 212 ? 5.040 -18.377 -0.281 1.00 98.06 212 VAL A O 1
ATOM 1593 N N . ASP A 1 213 ? 6.920 -17.397 0.465 1.00 98.06 213 ASP A N 1
ATOM 1594 C CA . ASP A 1 213 ? 6.625 -17.603 1.886 1.00 98.06 213 ASP A CA 1
ATOM 1595 C C . ASP A 1 213 ? 5.334 -16.878 2.284 1.00 98.06 213 ASP A C 1
ATOM 1597 O O . ASP A 1 213 ? 4.425 -17.474 2.870 1.00 98.06 213 ASP A O 1
ATOM 1601 N N . LEU A 1 214 ? 5.190 -15.618 1.859 1.00 98.19 214 LEU A N 1
ATOM 1602 C CA . LEU A 1 214 ? 3.966 -14.842 2.043 1.00 98.19 214 LEU A CA 1
ATOM 1603 C C . LEU A 1 214 ? 2.755 -15.453 1.337 1.00 98.19 214 LEU A C 1
ATOM 1605 O O . LEU A 1 214 ? 1.675 -15.507 1.925 1.00 98.19 214 LEU A O 1
ATOM 1609 N N . TYR A 1 215 ? 2.918 -15.943 0.110 1.00 98.12 215 TYR A N 1
ATOM 1610 C CA . TYR A 1 215 ? 1.858 -16.616 -0.635 1.00 98.12 215 TYR A CA 1
ATOM 1611 C C . TYR A 1 215 ? 1.321 -17.809 0.164 1.00 98.12 215 TYR A C 1
ATOM 1613 O O . TYR A 1 215 ? 0.110 -17.949 0.344 1.00 98.12 215 TYR A O 1
ATOM 1621 N N . ASN A 1 216 ? 2.218 -18.645 0.690 1.00 97.38 216 ASN A N 1
ATOM 1622 C CA . ASN A 1 216 ? 1.853 -19.815 1.482 1.00 97.38 216 ASN A CA 1
ATOM 1623 C C . ASN A 1 216 ? 1.190 -19.423 2.809 1.00 97.38 216 ASN A C 1
ATOM 1625 O O . ASN A 1 216 ? 0.145 -19.982 3.147 1.00 97.38 216 ASN A O 1
ATOM 1629 N N . ALA A 1 217 ? 1.736 -18.434 3.521 1.00 97.00 217 ALA A N 1
ATOM 1630 C CA . ALA A 1 217 ? 1.177 -17.942 4.780 1.00 97.00 217 ALA A CA 1
ATOM 1631 C C . ALA A 1 217 ? -0.240 -17.367 4.602 1.00 97.00 217 ALA A C 1
ATOM 1633 O O . ALA A 1 217 ? -1.165 -17.727 5.334 1.00 97.00 217 ALA A O 1
ATOM 1634 N N . ILE A 1 218 ? -0.448 -16.529 3.582 1.00 95.25 218 ILE A N 1
ATOM 1635 C CA . ILE A 1 218 ? -1.762 -15.964 3.258 1.00 95.25 218 ILE A CA 1
ATOM 1636 C C . ILE A 1 218 ? -2.742 -17.067 2.831 1.00 95.25 218 ILE A C 1
ATOM 1638 O O . ILE A 1 218 ? -3.902 -17.057 3.247 1.00 95.25 218 ILE A O 1
ATOM 1642 N N . LYS A 1 219 ? -2.291 -18.039 2.030 1.00 93.56 219 LYS A N 1
ATOM 1643 C CA . LYS A 1 219 ? -3.124 -19.166 1.590 1.00 93.56 219 LYS A CA 1
ATOM 1644 C C . LYS A 1 219 ? -3.587 -20.037 2.761 1.00 93.56 219 LYS A C 1
ATOM 1646 O O . LYS A 1 219 ? -4.728 -20.490 2.746 1.00 93.56 219 LYS A O 1
ATOM 1651 N N . GLN A 1 220 ? -2.733 -20.251 3.764 1.00 92.56 220 GLN A N 1
ATOM 1652 C CA . GLN A 1 220 ? -3.084 -20.980 4.989 1.00 92.56 220 GLN A CA 1
ATOM 1653 C C . GLN A 1 220 ? -4.057 -20.191 5.873 1.00 92.56 220 GLN A C 1
ATOM 1655 O O . GLN A 1 220 ? -5.033 -20.758 6.357 1.00 92.56 220 GLN A O 1
ATOM 1660 N N . ARG A 1 221 ? -3.828 -18.882 6.049 1.00 91.50 221 ARG A N 1
ATOM 1661 C CA . ARG A 1 221 ? -4.725 -17.996 6.810 1.00 91.50 221 ARG A CA 1
ATOM 1662 C C . ARG A 1 221 ? -6.116 -17.885 6.176 1.00 91.50 221 ARG A C 1
ATOM 1664 O O . ARG A 1 221 ? -7.114 -17.831 6.889 1.00 91.50 221 ARG A O 1
ATOM 1671 N N . GLY A 1 222 ? -6.183 -17.791 4.849 1.00 91.62 222 GLY A N 1
ATOM 1672 C CA . GLY A 1 222 ? -7.407 -17.460 4.121 1.00 91.62 222 GLY A CA 1
ATOM 1673 C C . GLY A 1 222 ? -7.806 -15.982 4.251 1.00 91.62 222 GLY A C 1
ATOM 1674 O O . GLY A 1 222 ? -7.007 -15.126 4.642 1.00 91.62 222 GLY A O 1
ATOM 1675 N N . GLY A 1 223 ? -9.054 -15.666 3.884 1.00 91.81 223 GLY A N 1
ATOM 1676 C CA . GLY A 1 223 ? -9.569 -14.287 3.878 1.00 91.81 223 GLY A CA 1
ATOM 1677 C C . GLY A 1 223 ? -9.012 -13.420 2.744 1.00 91.81 223 GLY A C 1
ATOM 1678 O O . GLY A 1 223 ? -9.027 -12.194 2.835 1.00 91.81 223 GLY A O 1
ATOM 1679 N N . VAL A 1 224 ? -8.499 -14.050 1.684 1.00 95.69 224 VAL A N 1
ATOM 1680 C CA . VAL A 1 224 ? -8.129 -13.376 0.436 1.00 95.69 224 VAL A CA 1
ATOM 1681 C C . VAL A 1 224 ? -8.581 -14.174 -0.782 1.00 95.69 224 VAL A C 1
ATOM 1683 O O . VAL A 1 224 ? -8.771 -15.389 -0.711 1.00 95.69 224 VAL A O 1
ATOM 1686 N N . THR A 1 225 ? -8.686 -13.497 -1.919 1.00 96.00 225 THR A N 1
ATOM 1687 C CA . THR A 1 225 ? -8.874 -14.099 -3.238 1.00 96.00 225 THR A CA 1
ATOM 1688 C C . THR A 1 225 ? -7.912 -13.487 -4.254 1.00 96.00 225 THR A C 1
ATOM 1690 O O . THR A 1 225 ? -7.264 -12.475 -3.984 1.00 96.00 225 THR A O 1
ATOM 1693 N N . HIS A 1 226 ? -7.822 -14.108 -5.431 1.00 95.69 226 HIS A N 1
ATOM 1694 C CA . HIS A 1 226 ? -6.986 -13.654 -6.545 1.00 95.69 226 HIS A CA 1
ATOM 1695 C C . HIS A 1 226 ? -5.510 -13.440 -6.154 1.00 95.69 226 HIS A C 1
ATOM 1697 O O . HIS A 1 226 ? -4.875 -12.473 -6.566 1.00 95.69 226 HIS A O 1
ATOM 1703 N N . LEU A 1 227 ? -4.971 -14.354 -5.340 1.00 96.44 227 LEU A N 1
ATOM 1704 C CA . LEU A 1 227 ? -3.573 -14.344 -4.921 1.00 96.44 227 LEU A CA 1
ATOM 1705 C C . LEU A 1 227 ? -2.671 -14.617 -6.136 1.00 96.44 227 LEU A C 1
ATOM 1707 O O . LEU A 1 227 ? -2.676 -15.726 -6.679 1.00 96.44 227 LEU A O 1
ATOM 1711 N N . ARG A 1 228 ? -1.910 -13.613 -6.572 1.00 97.44 228 ARG A N 1
ATOM 1712 C CA . ARG A 1 228 ? -1.141 -13.650 -7.820 1.00 97.44 228 ARG A CA 1
ATOM 1713 C C . ARG A 1 228 ? 0.282 -13.150 -7.608 1.00 97.44 228 ARG A C 1
ATOM 1715 O O . ARG A 1 228 ? 0.487 -12.059 -7.090 1.00 97.44 228 ARG A O 1
ATOM 1722 N N . LEU A 1 229 ? 1.254 -13.933 -8.069 1.00 97.00 229 LEU A N 1
ATOM 1723 C CA . LEU A 1 229 ? 2.650 -13.518 -8.202 1.00 97.00 229 LEU A CA 1
ATOM 1724 C C . LEU A 1 229 ? 2.891 -13.020 -9.628 1.00 97.00 229 LEU A C 1
ATOM 1726 O O . LEU A 1 229 ? 2.519 -13.691 -10.592 1.00 97.00 229 LEU A O 1
ATOM 1730 N N . THR A 1 230 ? 3.494 -11.844 -9.768 1.00 95.62 230 THR A N 1
ATOM 1731 C CA . THR A 1 230 ? 3.826 -11.253 -11.068 1.00 95.62 230 THR A CA 1
ATOM 1732 C C . THR A 1 230 ? 5.233 -10.683 -11.075 1.00 95.62 230 THR A C 1
ATOM 1734 O O . THR A 1 230 ? 5.616 -9.985 -10.137 1.00 95.62 230 THR A O 1
ATOM 1737 N N . ASP A 1 231 ? 5.946 -10.920 -12.170 1.00 93.19 231 ASP A N 1
ATOM 1738 C CA . ASP A 1 231 ? 7.168 -10.212 -12.550 1.00 93.19 231 ASP A CA 1
ATOM 1739 C C . ASP A 1 231 ? 6.833 -9.220 -13.679 1.00 93.19 231 ASP A C 1
ATOM 1741 O O . ASP A 1 231 ? 5.957 -9.485 -14.512 1.00 93.19 231 ASP A O 1
ATOM 1745 N N . SER A 1 232 ? 7.502 -8.069 -13.697 1.00 86.94 232 SER A N 1
ATOM 1746 C CA . SER A 1 232 ? 7.392 -7.072 -14.758 1.00 86.94 232 SER A CA 1
ATOM 1747 C C . SER A 1 232 ? 8.765 -6.794 -15.352 1.00 86.94 232 SER A C 1
ATOM 1749 O O . SER A 1 232 ? 9.668 -6.306 -14.675 1.00 86.94 232 SER A O 1
ATOM 1751 N N . TRP A 1 233 ? 8.876 -7.042 -16.649 1.00 87.50 233 TRP A N 1
ATOM 1752 C CA . TRP A 1 233 ? 10.080 -6.901 -17.446 1.00 87.50 233 TRP A CA 1
ATOM 1753 C C . TRP A 1 233 ? 9.859 -5.779 -18.457 1.00 87.50 233 TRP A C 1
ATOM 1755 O O . TRP A 1 233 ? 8.799 -5.684 -19.077 1.00 87.50 233 TRP A O 1
ATOM 1765 N N . PHE A 1 234 ? 10.850 -4.906 -18.605 1.00 88.12 234 PHE A N 1
ATOM 1766 C CA . PHE A 1 234 ? 10.844 -3.848 -19.607 1.00 88.12 234 PHE A CA 1
ATOM 1767 C C . PHE A 1 234 ? 12.163 -3.879 -20.370 1.00 88.12 234 PHE A C 1
ATOM 1769 O O . PHE A 1 234 ? 13.200 -4.272 -19.835 1.00 88.12 234 PHE A O 1
ATOM 1776 N N . ARG A 1 235 ? 12.117 -3.489 -21.644 1.00 89.75 235 ARG A N 1
ATOM 1777 C CA . ARG A 1 235 ? 13.294 -3.434 -22.505 1.00 89.75 235 ARG A CA 1
ATOM 1778 C C . ARG A 1 235 ? 13.320 -2.115 -23.251 1.00 89.75 235 ARG A C 1
ATOM 1780 O O . ARG A 1 235 ? 12.437 -1.854 -24.064 1.00 89.75 235 ARG A O 1
ATOM 1787 N N . THR A 1 236 ? 14.328 -1.303 -22.964 1.00 92.38 236 THR A N 1
ATOM 1788 C CA . THR A 1 236 ? 14.526 -0.022 -23.639 1.00 92.38 236 THR A CA 1
ATOM 1789 C C . THR A 1 236 ? 14.968 -0.263 -25.080 1.00 92.38 236 THR A C 1
ATOM 1791 O O . THR A 1 236 ? 15.812 -1.121 -25.360 1.00 92.38 236 THR A O 1
ATOM 1794 N N . LEU A 1 237 ? 14.370 0.486 -26.007 1.00 94.50 237 LEU A N 1
ATOM 1795 C CA . LEU A 1 237 ? 14.712 0.471 -27.425 1.00 94.50 237 LEU A CA 1
ATOM 1796 C C . LEU A 1 237 ? 15.408 1.780 -27.796 1.00 94.50 237 LEU A C 1
ATOM 1798 O O . LEU A 1 237 ? 14.875 2.859 -27.543 1.00 94.50 237 LEU A O 1
ATOM 1802 N N . GLN A 1 238 ? 16.556 1.683 -28.462 1.00 95.50 238 GLN A N 1
ATOM 1803 C CA . GLN A 1 238 ? 17.132 2.804 -29.189 1.00 95.50 238 GLN A CA 1
ATOM 1804 C C . GLN A 1 238 ? 16.336 2.989 -30.480 1.00 95.50 238 GLN A C 1
ATOM 1806 O O . GLN A 1 238 ? 16.238 2.059 -31.281 1.00 95.50 238 GLN A O 1
ATOM 1811 N N . VAL A 1 239 ? 15.795 4.188 -30.700 1.00 97.25 239 VAL A N 1
ATOM 1812 C CA . VAL A 1 239 ? 15.048 4.537 -31.916 1.00 97.25 239 VAL A CA 1
ATOM 1813 C C . VAL A 1 239 ? 15.800 5.641 -32.652 1.00 97.25 239 VAL A C 1
ATOM 1815 O O . VAL A 1 239 ? 15.609 6.827 -32.403 1.00 97.25 239 VAL A O 1
ATOM 1818 N N . LEU A 1 240 ? 16.693 5.228 -33.551 1.00 96.94 240 LEU A N 1
ATOM 1819 C CA . LEU A 1 240 ? 17.448 6.105 -34.446 1.00 96.94 240 LEU A CA 1
ATOM 1820 C C . LEU A 1 240 ? 17.266 5.635 -35.899 1.00 96.94 240 LEU A C 1
ATOM 1822 O O . LEU A 1 240 ? 17.131 4.422 -36.125 1.00 96.94 240 LEU A O 1
ATOM 1826 N N . PRO A 1 241 ? 17.297 6.547 -36.893 1.00 98.12 241 PRO A N 1
ATOM 1827 C CA . PRO A 1 241 ? 17.224 6.174 -38.305 1.00 98.12 241 PRO A CA 1
ATOM 1828 C C . PRO A 1 241 ? 18.245 5.080 -38.652 1.00 98.12 241 PRO A C 1
ATOM 1830 O O . PRO A 1 241 ? 19.434 5.221 -38.366 1.00 98.12 241 PRO A O 1
ATOM 1833 N N . ASN A 1 242 ? 17.779 3.972 -39.239 1.00 96.06 242 ASN A N 1
ATOM 1834 C CA . ASN A 1 242 ? 18.581 2.792 -39.611 1.00 96.06 242 ASN A CA 1
ATOM 1835 C C . ASN A 1 242 ? 19.400 2.138 -38.473 1.00 96.06 242 ASN A C 1
ATOM 1837 O O . ASN A 1 242 ? 20.285 1.329 -38.742 1.00 96.06 242 ASN A O 1
ATOM 1841 N N . ARG A 1 243 ? 19.132 2.468 -37.202 1.00 95.62 243 ARG A N 1
ATOM 1842 C CA . ARG A 1 243 ? 19.828 1.923 -36.019 1.00 95.62 243 ARG A CA 1
ATOM 1843 C C . ARG A 1 243 ? 18.852 1.651 -34.874 1.00 95.62 243 ARG A C 1
ATOM 1845 O O . ARG A 1 243 ? 19.139 1.950 -33.715 1.00 95.62 243 ARG A O 1
ATOM 1852 N N . THR A 1 244 ? 17.677 1.121 -35.211 1.00 97.50 244 THR A N 1
ATOM 1853 C CA . THR A 1 244 ? 16.666 0.745 -34.218 1.00 97.50 244 THR A CA 1
ATOM 1854 C C . THR A 1 244 ? 16.966 -0.645 -33.679 1.00 97.50 244 THR A C 1
ATOM 1856 O O . THR A 1 244 ? 16.847 -1.634 -34.398 1.00 97.50 244 THR A O 1
ATOM 1859 N N . HIS A 1 245 ? 17.384 -0.714 -32.420 1.00 95.88 245 HIS A N 1
ATOM 1860 C CA . HIS A 1 245 ? 17.651 -1.968 -31.729 1.00 95.88 245 HIS A CA 1
ATOM 1861 C C . HIS A 1 245 ? 17.436 -1.799 -30.220 1.00 95.88 245 HIS A C 1
ATOM 1863 O O . HIS A 1 245 ? 17.495 -0.682 -29.705 1.00 95.88 245 HIS A O 1
ATOM 1869 N N . PRO A 1 246 ? 17.205 -2.886 -29.477 1.00 95.31 246 PRO A N 1
ATOM 1870 C CA . PRO A 1 246 ? 17.196 -2.828 -28.023 1.00 95.31 246 PRO A CA 1
ATOM 1871 C C . PRO A 1 246 ? 18.567 -2.489 -27.448 1.00 95.31 246 PRO A C 1
ATOM 1873 O O . PRO A 1 246 ? 19.584 -2.859 -28.035 1.00 95.31 246 PRO A O 1
ATOM 1876 N N . GLU A 1 247 ? 18.609 -1.867 -26.275 1.00 91.81 247 GLU A N 1
ATOM 1877 C CA . GLU A 1 247 ? 19.876 -1.674 -25.566 1.00 91.81 247 GLU A CA 1
ATOM 1878 C C . GLU A 1 247 ? 20.578 -3.021 -25.311 1.00 91.81 247 GLU A C 1
ATOM 1880 O O . GLU A 1 247 ? 19.944 -4.045 -25.028 1.00 91.81 247 GLU A O 1
ATOM 1885 N N . VAL A 1 248 ? 21.905 -3.025 -25.475 1.00 89.06 248 VAL A N 1
ATOM 1886 C CA . VAL A 1 248 ? 22.732 -4.243 -25.388 1.00 89.06 248 VAL A CA 1
ATOM 1887 C C . VAL A 1 248 ? 22.953 -4.660 -23.933 1.00 89.06 248 VAL A C 1
ATOM 1889 O O . VAL A 1 248 ? 23.011 -5.850 -23.641 1.00 89.06 248 VAL A O 1
ATOM 1892 N N . SER A 1 249 ? 23.041 -3.689 -23.021 1.00 91.31 249 SER A N 1
ATOM 1893 C CA . SER A 1 249 ? 23.209 -3.905 -21.583 1.00 91.31 249 SER A CA 1
ATOM 1894 C C . SER A 1 249 ? 22.083 -3.208 -20.832 1.00 91.31 249 SER A C 1
ATOM 1896 O O . SER A 1 249 ? 21.851 -2.022 -21.046 1.00 91.31 249 SER A O 1
ATOM 1898 N N . MET A 1 250 ? 21.382 -3.947 -19.974 1.00 86.88 250 MET A N 1
ATOM 1899 C CA . MET A 1 250 ? 20.270 -3.446 -19.168 1.00 86.88 250 MET A CA 1
ATOM 1900 C C . MET A 1 250 ? 20.224 -4.162 -17.817 1.00 86.88 250 MET A C 1
ATOM 1902 O O . MET A 1 250 ? 20.813 -5.229 -17.637 1.00 86.88 250 MET A O 1
ATOM 1906 N N . LEU A 1 251 ? 19.454 -3.605 -16.882 1.00 83.94 251 LEU A N 1
ATOM 1907 C CA . LEU A 1 251 ? 19.089 -4.297 -15.648 1.00 83.94 251 LEU A CA 1
ATOM 1908 C C . LEU A 1 251 ? 18.139 -5.464 -15.957 1.00 83.94 251 LEU A C 1
ATOM 1910 O O . LEU A 1 251 ? 17.212 -5.326 -16.752 1.00 83.94 251 LEU A O 1
ATOM 1914 N N . ALA A 1 252 ? 18.378 -6.614 -15.327 1.00 78.88 252 ALA A N 1
ATOM 1915 C CA . ALA A 1 252 ? 17.676 -7.856 -15.649 1.00 78.88 252 ALA A CA 1
ATOM 1916 C C . ALA A 1 252 ? 16.266 -7.961 -15.039 1.00 78.88 252 ALA A C 1
ATOM 1918 O O . ALA A 1 252 ? 15.380 -8.541 -15.658 1.00 78.88 252 ALA A O 1
ATOM 1919 N N . SER A 1 253 ? 16.047 -7.433 -13.831 1.00 83.31 253 SER A N 1
ATOM 1920 C CA . SER A 1 253 ? 14.749 -7.507 -13.148 1.00 83.31 253 SER A CA 1
ATOM 1921 C C . SER A 1 253 ? 14.558 -6.322 -12.206 1.00 83.31 253 SER A C 1
ATOM 1923 O O . SER A 1 253 ? 15.506 -5.862 -11.566 1.00 83.31 253 SER A O 1
ATOM 1925 N N . GLY A 1 254 ? 13.317 -5.840 -12.131 1.00 87.69 254 GLY A N 1
ATOM 1926 C CA . GLY A 1 254 ? 12.882 -4.804 -11.197 1.00 87.69 254 GLY A CA 1
ATOM 1927 C C . GLY A 1 254 ? 12.291 -5.354 -9.896 1.00 87.69 254 GLY A C 1
ATOM 1928 O O . GLY A 1 254 ? 11.808 -4.561 -9.096 1.00 87.69 254 GLY A O 1
ATOM 1929 N N . GLY A 1 255 ? 12.308 -6.676 -9.691 1.00 94.06 255 GLY A N 1
ATOM 1930 C CA . GLY A 1 255 ? 11.667 -7.359 -8.566 1.00 94.06 255 GLY A CA 1
ATOM 1931 C C . GLY A 1 255 ? 10.258 -7.866 -8.884 1.00 94.06 255 GLY A C 1
ATOM 1932 O O . GLY A 1 255 ? 9.794 -7.829 -10.021 1.00 94.06 255 GLY A O 1
ATOM 1933 N N . TYR A 1 256 ? 9.571 -8.355 -7.855 1.00 96.88 256 TYR A N 1
ATOM 1934 C CA . TYR A 1 256 ? 8.331 -9.118 -7.974 1.00 96.88 256 TYR A CA 1
ATOM 1935 C C . TYR A 1 256 ? 7.207 -8.477 -7.160 1.00 96.88 256 TYR A C 1
ATOM 1937 O O . TYR A 1 256 ? 7.444 -7.785 -6.166 1.00 96.88 256 TYR A O 1
ATOM 1945 N N . LEU A 1 257 ? 5.966 -8.741 -7.563 1.00 97.81 257 LEU A N 1
ATOM 1946 C CA . LEU A 1 257 ? 4.766 -8.328 -6.840 1.00 97.81 257 LEU A CA 1
ATOM 1947 C C . LEU A 1 257 ? 3.916 -9.542 -6.472 1.00 97.81 257 LEU A C 1
ATOM 1949 O O . LEU A 1 257 ? 3.663 -10.405 -7.313 1.00 97.81 257 LEU A O 1
ATOM 1953 N N . LEU A 1 258 ? 3.422 -9.556 -5.238 1.00 98.38 258 LEU A N 1
ATOM 1954 C CA . LEU A 1 258 ? 2.295 -10.373 -4.813 1.00 98.38 258 LEU A CA 1
ATOM 1955 C C . LEU A 1 258 ? 1.069 -9.467 -4.694 1.00 98.38 258 LEU A C 1
ATOM 1957 O O . LEU A 1 258 ? 1.112 -8.450 -4.001 1.00 98.38 258 LEU A O 1
ATOM 1961 N N . THR A 1 259 ? -0.023 -9.835 -5.354 1.00 98.38 259 THR A N 1
ATOM 1962 C CA . THR A 1 259 ? -1.297 -9.118 -5.276 1.00 98.38 259 THR A CA 1
ATOM 1963 C C . THR A 1 259 ? -2.406 -10.038 -4.791 1.00 98.38 259 THR A C 1
ATOM 1965 O O . THR A 1 259 ? -2.380 -11.243 -5.042 1.00 98.38 259 THR A O 1
ATOM 1968 N N . ALA A 1 260 ? -3.369 -9.474 -4.069 1.00 97.94 260 ALA A N 1
ATOM 1969 C CA . ALA A 1 260 ? -4.565 -10.166 -3.607 1.00 97.94 260 ALA A CA 1
ATOM 1970 C C . ALA A 1 260 ? -5.688 -9.163 -3.328 1.00 97.94 260 ALA A C 1
ATOM 1972 O O . ALA A 1 260 ? -5.429 -7.973 -3.172 1.00 97.94 260 ALA A O 1
ATOM 1973 N N . TYR A 1 261 ? -6.917 -9.654 -3.197 1.00 97.94 261 TYR A N 1
ATOM 1974 C CA . TYR A 1 261 ? -8.037 -8.892 -2.644 1.00 97.94 261 TYR A CA 1
ATOM 1975 C C . TYR A 1 261 ? -8.478 -9.527 -1.334 1.00 97.94 261 TYR A C 1
ATOM 1977 O O . TYR A 1 261 ? -8.611 -10.750 -1.262 1.00 97.94 261 TYR A O 1
ATOM 1985 N N . THR A 1 262 ? -8.717 -8.721 -0.305 1.00 97.25 262 THR A N 1
ATOM 1986 C CA . THR A 1 262 ? -9.321 -9.201 0.940 1.00 97.25 262 THR A CA 1
ATOM 1987 C C . THR A 1 262 ? -10.735 -9.699 0.671 1.00 97.25 262 THR A C 1
ATOM 1989 O O . THR A 1 262 ? -11.481 -9.125 -0.120 1.00 97.25 262 THR A O 1
ATOM 1992 N N . VAL A 1 263 ? -11.125 -10.779 1.332 1.00 95.81 263 VAL A N 1
ATOM 1993 C CA . VAL A 1 263 ? -12.503 -11.281 1.330 1.00 95.81 263 VAL A CA 1
ATOM 1994 C C . VAL A 1 263 ? -12.879 -11.672 2.743 1.00 95.81 263 VAL A C 1
ATOM 1996 O O . VAL A 1 263 ? -12.005 -11.876 3.590 1.00 95.81 263 VAL A O 1
ATOM 1999 N N . GLU A 1 264 ? -14.176 -11.789 2.995 1.00 90.19 264 GLU A N 1
ATOM 2000 C CA . GLU A 1 264 ? -14.636 -12.338 4.260 1.00 90.19 264 GLU A CA 1
ATOM 2001 C C . GLU A 1 264 ? -14.019 -13.736 4.460 1.00 90.19 264 GLU A C 1
ATOM 2003 O O . GLU A 1 264 ? -14.074 -14.576 3.550 1.00 90.19 264 GLU A O 1
ATOM 2008 N N . PRO A 1 265 ? -13.351 -13.990 5.601 1.00 82.44 265 PRO A N 1
ATOM 2009 C CA . PRO A 1 265 ? -12.833 -15.312 5.906 1.00 82.44 265 PRO A CA 1
ATOM 2010 C C . PRO A 1 265 ? -13.966 -16.332 5.861 1.00 82.44 265 PRO A C 1
ATOM 2012 O O . PRO A 1 265 ? -15.095 -16.030 6.243 1.00 82.44 265 PRO A O 1
ATOM 2015 N N . ARG A 1 266 ? -13.667 -17.560 5.424 1.00 74.88 266 ARG A N 1
ATOM 2016 C CA . ARG A 1 266 ? -14.677 -18.620 5.441 1.00 74.88 266 ARG A CA 1
ATOM 2017 C C . ARG A 1 266 ? -15.195 -18.758 6.885 1.00 74.88 266 ARG A C 1
ATOM 2019 O O . ARG A 1 266 ? -14.369 -18.982 7.775 1.00 74.88 266 ARG A O 1
ATOM 2026 N N . PRO A 1 267 ? -16.512 -18.629 7.122 1.00 72.88 267 PRO A N 1
ATOM 2027 C CA . PRO A 1 267 ? -17.063 -18.733 8.464 1.00 72.88 267 PRO A CA 1
ATOM 2028 C C . PRO A 1 267 ? -16.719 -20.095 9.060 1.00 72.88 267 PRO A C 1
ATOM 2030 O O . PRO A 1 267 ? -16.685 -21.113 8.362 1.00 72.88 267 PRO A O 1
ATOM 2033 N N . ASN A 1 268 ? -16.431 -20.114 10.359 1.00 76.75 268 ASN A N 1
ATOM 2034 C CA . ASN A 1 268 ? -16.105 -21.352 11.057 1.00 76.75 268 ASN A CA 1
ATOM 2035 C C . ASN A 1 268 ? -17.317 -22.302 11.020 1.00 76.75 268 ASN A C 1
ATOM 2037 O O . ASN A 1 268 ? -18.458 -21.840 10.980 1.00 76.75 268 ASN A O 1
ATOM 2041 N N . SER A 1 269 ? -17.116 -23.620 11.099 1.00 76.00 269 SER A N 1
ATOM 2042 C CA . SER A 1 269 ? -18.209 -24.608 11.038 1.00 76.00 269 SER A CA 1
ATOM 2043 C C . SER A 1 269 ? -19.307 -24.303 12.061 1.00 76.00 269 SER A C 1
ATOM 2045 O O . SER A 1 269 ? -20.488 -24.415 11.761 1.00 76.00 269 SER A O 1
ATOM 2047 N N . LYS A 1 270 ? -18.922 -23.828 13.253 1.00 76.94 270 LYS A N 1
ATOM 2048 C CA . LYS A 1 270 ? -19.854 -23.371 14.296 1.00 76.94 270 LYS A CA 1
ATOM 2049 C C . LYS A 1 270 ? -20.683 -22.154 13.870 1.00 76.94 270 LYS A C 1
ATOM 2051 O O . LYS A 1 270 ? -21.866 -22.106 14.172 1.00 76.94 270 LYS A O 1
ATOM 2056 N N . GLN A 1 271 ? -20.079 -21.191 13.173 1.00 76.94 271 GLN A N 1
ATOM 2057 C CA . GLN A 1 271 ? -20.772 -20.004 12.658 1.00 76.94 271 GLN A CA 1
ATOM 2058 C C . GLN A 1 271 ? -21.705 -20.359 11.493 1.00 76.94 271 GLN A C 1
ATOM 2060 O O . GLN A 1 271 ? -22.800 -19.820 11.418 1.00 76.94 271 GLN A O 1
ATOM 2065 N N . LEU A 1 272 ? -21.311 -21.302 10.631 1.00 75.75 272 LEU A N 1
ATOM 2066 C CA . LEU A 1 272 ? -22.158 -21.838 9.556 1.00 75.75 272 LEU A CA 1
ATOM 2067 C C . LEU A 1 272 ? -23.354 -22.646 10.074 1.00 75.75 272 LEU A C 1
ATOM 2069 O O . LEU A 1 272 ? -24.442 -22.570 9.514 1.00 75.75 272 LEU A O 1
ATOM 2073 N N . LEU A 1 273 ? -23.155 -23.423 11.142 1.00 77.19 273 LEU A N 1
ATOM 2074 C CA . LEU A 1 273 ? -24.243 -24.124 11.825 1.00 77.19 273 LEU A CA 1
ATOM 2075 C C . LEU A 1 273 ? -25.178 -23.123 12.519 1.00 77.19 273 LEU A C 1
ATOM 2077 O O . LEU A 1 273 ? -26.394 -23.257 12.429 1.00 77.19 273 LEU A O 1
ATOM 2081 N N . ALA A 1 274 ? -24.623 -22.089 13.162 1.00 78.56 274 ALA A N 1
ATOM 2082 C CA . ALA A 1 274 ? -25.402 -21.031 13.806 1.00 78.56 274 ALA A CA 1
ATOM 2083 C C . ALA A 1 274 ? -26.175 -20.152 12.808 1.00 78.56 274 ALA A C 1
ATOM 2085 O O . ALA A 1 274 ? -27.246 -19.660 13.145 1.00 78.56 274 ALA A O 1
ATOM 2086 N N . SER A 1 275 ? -25.670 -19.970 11.583 1.00 79.81 275 SER A N 1
ATOM 2087 C CA . SER A 1 275 ? -26.379 -19.223 10.538 1.00 79.81 275 SER A CA 1
ATOM 2088 C C . SER A 1 275 ? -27.545 -19.999 9.919 1.00 79.81 275 SER A C 1
ATOM 2090 O O . SER A 1 275 ? -28.289 -19.432 9.122 1.00 79.81 275 SER A O 1
ATOM 2092 N N . GLY A 1 276 ? -27.709 -21.287 10.248 1.00 76.94 276 GLY A N 1
ATOM 2093 C CA . GLY A 1 276 ? -28.772 -22.142 9.713 1.00 76.94 276 GLY A CA 1
ATOM 2094 C C . GLY A 1 276 ? -28.615 -22.495 8.229 1.00 76.94 276 GLY A C 1
ATOM 2095 O O . GLY A 1 276 ? -29.457 -23.202 7.683 1.00 76.94 276 GLY A O 1
ATOM 2096 N N . LEU A 1 277 ? -27.537 -22.044 7.574 1.00 76.31 277 LEU A N 1
ATOM 2097 C CA . LEU A 1 277 ? -27.245 -22.339 6.165 1.00 76.31 277 LEU A CA 1
ATOM 2098 C C . LEU A 1 277 ? -26.806 -23.791 5.949 1.00 76.31 277 LEU A C 1
ATOM 2100 O O . LEU A 1 277 ? -26.913 -24.311 4.841 1.00 76.31 277 LEU A O 1
ATOM 2104 N N . ILE A 1 278 ? -26.305 -24.445 7.000 1.00 73.94 278 ILE A N 1
ATOM 2105 C CA . ILE A 1 278 ? -25.975 -25.867 6.990 1.00 73.94 278 ILE A CA 1
ATOM 2106 C C . ILE A 1 278 ? -26.743 -26.532 8.127 1.00 73.94 278 ILE A C 1
ATOM 2108 O O . ILE A 1 278 ? -26.555 -26.194 9.294 1.00 73.94 278 ILE A O 1
ATOM 2112 N N . SER A 1 279 ? -27.602 -27.493 7.793 1.00 66.00 279 SER A N 1
ATOM 2113 C CA . SER A 1 279 ? -28.261 -28.327 8.793 1.00 66.00 279 SER A CA 1
ATOM 2114 C C . SER A 1 279 ? -27.308 -29.443 9.234 1.00 66.00 279 SER A C 1
ATOM 2116 O O . SER A 1 279 ? -26.622 -30.049 8.409 1.00 66.00 279 SER A O 1
ATOM 2118 N N . SER A 1 280 ? -27.266 -29.723 10.539 1.00 61.78 280 SER A N 1
ATOM 2119 C CA . SER A 1 280 ? -26.504 -30.816 11.161 1.00 61.78 280 SER A CA 1
ATOM 2120 C C . SER A 1 280 ? -27.086 -32.203 10.825 1.00 61.78 280 SER A C 1
ATOM 2122 O O . SER A 1 280 ? -27.216 -33.065 11.690 1.00 61.78 280 SER A O 1
ATOM 2124 N N . THR A 1 281 ? -27.457 -32.457 9.577 1.00 52.53 281 THR A N 1
ATOM 2125 C CA . THR A 1 281 ? -27.820 -33.798 9.127 1.00 52.53 281 THR A CA 1
ATOM 2126 C C . THR A 1 281 ? -26.566 -34.466 8.590 1.00 52.53 281 THR A C 1
ATOM 2128 O O . THR A 1 281 ? -26.304 -34.459 7.387 1.00 52.53 281 THR A O 1
ATOM 2131 N N . ARG A 1 282 ? -25.782 -35.080 9.485 1.00 50.34 282 ARG A N 1
ATOM 2132 C CA . ARG A 1 282 ? -25.188 -36.361 9.094 1.00 50.34 282 ARG A CA 1
ATOM 2133 C C . ARG A 1 282 ? -26.382 -37.284 8.839 1.00 50.34 282 ARG A C 1
ATOM 2135 O O . ARG A 1 282 ? -27.181 -37.438 9.761 1.00 50.34 282 ARG A O 1
ATOM 2142 N N . PRO A 1 283 ? -26.564 -37.867 7.645 1.00 46.19 283 PRO A N 1
ATOM 2143 C CA . PRO A 1 283 ? -27.299 -39.110 7.603 1.00 46.19 283 PRO A CA 1
ATOM 2144 C C . PRO A 1 283 ? -26.443 -40.080 8.415 1.00 46.19 283 PRO A C 1
ATOM 2146 O O . PRO A 1 283 ? -25.311 -40.392 8.035 1.00 46.19 283 PRO A O 1
ATOM 2149 N N . ASP A 1 284 ? -26.935 -40.465 9.588 1.00 43.06 284 ASP A N 1
ATOM 2150 C CA . ASP A 1 284 ? -26.502 -41.711 10.194 1.00 43.06 284 ASP A CA 1
ATOM 2151 C C . ASP A 1 284 ? -26.612 -42.757 9.089 1.00 43.06 284 ASP A C 1
ATOM 2153 O O . ASP A 1 284 ? -27.675 -42.936 8.496 1.00 43.06 284 ASP A O 1
ATOM 2157 N N . ASN A 1 285 ? -25.480 -43.342 8.720 1.00 39.41 285 ASN A N 1
ATOM 2158 C CA . ASN A 1 285 ? -25.436 -44.439 7.778 1.00 39.41 285 ASN A CA 1
ATOM 2159 C C . ASN A 1 285 ? -25.594 -45.703 8.633 1.00 39.41 285 ASN A C 1
ATOM 2161 O O . ASN A 1 285 ? -24.620 -46.096 9.280 1.00 39.41 285 ASN A O 1
ATOM 2165 N N . PRO A 1 286 ? -26.787 -46.319 8.741 1.00 49.88 286 PRO A N 1
ATOM 2166 C CA . PRO A 1 286 ? -26.850 -47.693 9.183 1.00 49.88 286 PRO A CA 1
ATOM 2167 C C . PRO A 1 286 ? -26.366 -48.557 8.018 1.00 49.88 286 PRO A C 1
ATOM 2169 O O . PRO A 1 286 ? -26.971 -48.525 6.948 1.00 49.88 286 PRO A O 1
ATOM 2172 N N . GLN A 1 287 ? -25.271 -49.276 8.266 1.00 37.84 287 GLN A N 1
ATOM 2173 C CA . GLN A 1 287 ? -24.817 -50.573 7.731 1.00 37.84 287 GLN A CA 1
ATOM 2174 C C . GLN A 1 287 ? -23.297 -50.583 7.558 1.00 37.84 287 GLN A C 1
ATOM 2176 O O . GLN A 1 287 ? -22.768 -49.761 6.777 1.00 37.84 287 GLN A O 1
#

InterPro domains:
  IPR017423 tRNA (adenine(58)-N(1))-methyltransferase non-catalytic subunit TRM6 [PF04189] (1-74)
  IPR017423 tRNA (adenine(58)-N(1))-methyltransferase non-catalytic subunit TRM6 [PTHR12945] (1-269)

Organism: NCBI:txid59628

Foldseek 3Di:
DCVLQVQAAQAEEEDEAPPLCPVVQVSLVRNPDCVSNYAYEYEDEDDDRRDHPHDPVVVVSCVRHYAYAYPVCLVCLVVVNDDLDDPPVPPDDDDDDDDDDDDDDDDDDDDDPDDPDDDPPCVPPPVPPPPDDDDDDDCPVVVVVVVVVVVVVVSVSNVVSSCCQPNPPHDQHQGYEEHYPDLCQVVQVSCCVSHDAFHKYKYWDQDCVSVVVNLVSCVVVDQKPPWDKDFDDDWDWDDDVVDTDTDPDDDDGPGMMTMIGGHDGDDDPVVCCVVVVDPPDPPPDDD

Secondary structure (DSSP, 8-state):
-TTTTT--TT-EEEEEE-STTHHHHHHHHHH--GGG--EEEEEE-SSSPPPP---HHHHHHHHHHEEEEEHHHHHHHHHT------TTSSS---------------------S------TTSTTTSSSS---S------HHHHHHHHHHHHHHHHHHHHHHHHHHHSTTPPPPSEEEEE-SS-HHHHHHHHGGGSPTT-EEEEEESSSHHHHHHHHHHHHH--EEEEEEEE-----EE--TT--EE-SS--S---EEEEEEE-PPPPPHHHHHHTTSS---------

pLDDT: mean 77.68, std 24.85, range [19.8, 98.62]

Radius of gyration: 26.82 Å; chains: 1; bounding box: 55×94×95 Å